Protein AF-A0AAE0C658-F1 (afdb_monomer)

Structure (mmCIF, N/CA/C/O backbone):
data_AF-A0AAE0C658-F1
#
_entry.id   AF-A0AAE0C658-F1
#
loop_
_atom_site.group_PDB
_atom_site.id
_atom_site.type_symbol
_atom_site.label_atom_id
_atom_site.label_alt_id
_atom_site.label_comp_id
_atom_site.label_asym_id
_atom_site.label_entity_id
_atom_site.label_seq_id
_atom_site.pdbx_PDB_ins_code
_atom_site.Cartn_x
_atom_site.Cartn_y
_atom_site.Cartn_z
_atom_site.occupancy
_atom_site.B_iso_or_equiv
_atom_site.auth_seq_id
_atom_site.auth_comp_id
_atom_site.auth_asym_id
_atom_site.auth_atom_id
_atom_site.pdbx_PDB_model_num
ATOM 1 N N . MET A 1 1 ? -40.307 -23.213 -46.241 1.00 35.66 1 MET A N 1
ATOM 2 C CA . MET A 1 1 ? -40.006 -22.206 -47.283 1.00 35.66 1 MET A CA 1
ATOM 3 C C . MET A 1 1 ? -39.642 -20.920 -46.540 1.00 35.66 1 MET A C 1
ATOM 5 O O . MET A 1 1 ? -40.490 -20.442 -45.807 1.00 35.66 1 MET A O 1
ATOM 9 N N . HIS A 1 2 ? -38.364 -20.535 -46.379 1.00 32.91 2 HIS A N 1
ATOM 10 C CA . HIS A 1 2 ? -37.560 -19.765 -47.360 1.00 32.91 2 HIS A CA 1
ATOM 11 C C . HIS A 1 2 ? -38.358 -18.539 -47.867 1.00 32.91 2 HIS A C 1
ATOM 13 O O . HIS A 1 2 ? -39.442 -18.744 -48.389 1.00 32.91 2 HIS A O 1
ATOM 19 N N . THR A 1 3 ? -37.963 -17.264 -47.744 1.00 31.73 3 THR A N 1
ATOM 20 C CA . THR A 1 3 ? -36.653 -16.617 -47.537 1.00 31.73 3 THR A CA 1
ATOM 21 C C . THR A 1 3 ? -36.864 -15.139 -47.136 1.00 31.73 3 THR A C 1
ATOM 23 O O . THR A 1 3 ? -37.934 -14.577 -47.339 1.00 31.73 3 THR A O 1
ATOM 26 N N . GLN A 1 4 ? -35.805 -14.560 -46.563 1.00 36.84 4 GLN A N 1
ATOM 27 C CA . GLN A 1 4 ? -35.475 -13.162 -46.241 1.00 36.84 4 GLN A CA 1
ATOM 28 C C . GLN A 1 4 ? -36.049 -12.043 -47.137 1.00 36.84 4 GLN A C 1
ATOM 30 O O . GLN A 1 4 ? -36.129 -12.202 -48.350 1.00 36.84 4 GLN A O 1
ATOM 35 N N . ALA A 1 5 ? -36.242 -10.853 -46.545 1.00 31.52 5 ALA A N 1
ATOM 36 C CA . ALA A 1 5 ? -35.440 -9.642 -46.821 1.00 31.52 5 ALA A CA 1
ATOM 37 C C . ALA A 1 5 ? -36.068 -8.403 -46.149 1.00 31.52 5 ALA A C 1
ATOM 39 O O . ALA A 1 5 ? -37.199 -8.045 -46.464 1.00 31.52 5 ALA A O 1
ATOM 40 N N . ILE A 1 6 ? -35.328 -7.692 -45.290 1.00 32.03 6 ILE A N 1
ATOM 41 C CA . ILE A 1 6 ? -35.635 -6.288 -44.967 1.00 32.03 6 ILE A CA 1
ATOM 42 C C . ILE A 1 6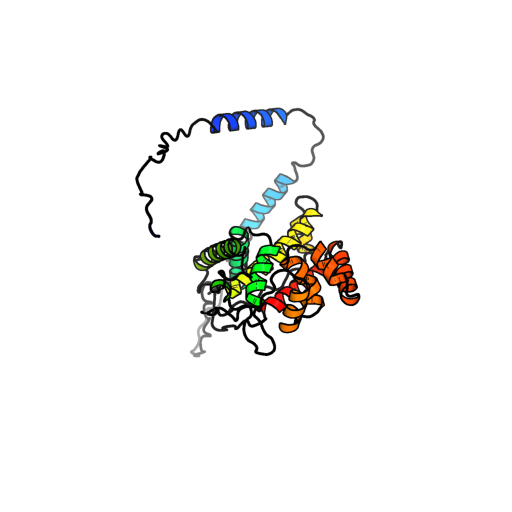 ? -34.375 -5.456 -45.201 1.00 32.03 6 ILE A C 1
ATOM 44 O O . ILE A 1 6 ? -33.300 -5.740 -44.676 1.00 32.03 6 ILE A O 1
ATOM 48 N N . ARG A 1 7 ? -34.554 -4.473 -46.085 1.00 29.17 7 ARG A N 1
ATOM 49 C CA . ARG A 1 7 ? -33.583 -3.520 -46.622 1.00 29.17 7 ARG A CA 1
ATOM 50 C C . ARG A 1 7 ? -33.100 -2.516 -45.578 1.00 29.17 7 ARG A C 1
ATOM 52 O O . ARG A 1 7 ? -33.865 -2.056 -44.737 1.00 29.17 7 ARG A O 1
ATOM 59 N N . VAL A 1 8 ? -31.853 -2.099 -45.772 1.00 35.69 8 VAL A N 1
ATOM 60 C CA . VAL A 1 8 ? -31.207 -0.929 -45.172 1.00 35.69 8 VAL A CA 1
ATOM 61 C C . VAL A 1 8 ? -31.401 0.291 -46.086 1.00 35.69 8 VAL A C 1
ATOM 63 O O . VAL A 1 8 ? -31.123 0.203 -47.280 1.00 35.69 8 VAL A O 1
ATOM 66 N N . SER A 1 9 ? -31.836 1.416 -45.513 1.00 31.00 9 SER A N 1
ATOM 67 C CA . SER A 1 9 ? -31.680 2.811 -45.987 1.00 31.00 9 SER A CA 1
ATOM 68 C C . SER A 1 9 ? -32.342 3.721 -44.941 1.00 31.00 9 SER A C 1
ATOM 70 O O . SER A 1 9 ? -33.408 3.360 -44.460 1.00 31.00 9 SER A O 1
ATOM 72 N N . SER A 1 10 ? -31.892 4.905 -44.539 1.00 30.45 10 SER A N 1
ATOM 73 C CA . SER A 1 10 ? -30.717 5.738 -44.803 1.00 30.45 10 SER A CA 1
ATOM 74 C C . SER A 1 10 ? -30.874 6.983 -43.907 1.00 30.45 10 SER A C 1
ATOM 76 O O . SER A 1 10 ? -31.992 7.457 -43.745 1.00 30.45 10 SER A O 1
ATOM 78 N N . PHE A 1 11 ? -29.762 7.496 -43.374 1.00 31.64 11 PHE A N 1
ATOM 79 C CA . PHE A 1 11 ? -29.471 8.896 -43.016 1.00 31.64 11 PHE A CA 1
ATOM 80 C C . PHE A 1 11 ? -30.585 9.817 -42.465 1.00 31.64 11 PHE A C 1
ATOM 82 O O . PHE A 1 11 ? -31.403 10.343 -43.214 1.00 31.64 11 PHE A O 1
ATOM 89 N N . ALA A 1 12 ? -30.450 10.189 -41.185 1.00 31.98 12 ALA A N 1
ATOM 90 C CA . ALA A 1 12 ? -30.879 11.490 -40.666 1.00 31.98 12 ALA A CA 1
ATOM 91 C C . ALA A 1 12 ? -29.848 12.015 -39.640 1.00 31.98 12 ALA A C 1
ATOM 93 O O . ALA A 1 12 ? -29.758 11.549 -38.510 1.00 31.98 12 ALA A O 1
ATOM 94 N N . THR A 1 13 ? -29.016 12.929 -40.139 1.00 32.22 13 THR A N 1
ATOM 95 C CA . THR A 1 13 ? -28.288 14.046 -39.503 1.00 32.22 13 THR A CA 1
ATOM 96 C C . THR A 1 13 ? -28.248 14.172 -37.971 1.00 32.22 13 THR A C 1
ATOM 98 O O . THR A 1 13 ? -29.264 14.408 -37.319 1.00 32.22 13 THR A O 1
ATOM 101 N N . ALA A 1 14 ? -27.021 14.178 -37.437 1.00 35.38 14 ALA A N 1
ATOM 102 C CA . ALA A 1 14 ? -26.665 14.661 -36.103 1.00 35.38 14 ALA A CA 1
ATOM 103 C C . ALA A 1 14 ? -26.801 16.197 -35.992 1.00 35.38 14 ALA A C 1
ATOM 105 O O . ALA A 1 14 ? -26.493 16.898 -36.960 1.00 35.38 14 ALA A O 1
ATOM 106 N N . PRO A 1 15 ? -27.192 16.751 -34.829 1.00 33.81 15 PRO A N 1
ATOM 107 C CA . PRO A 1 15 ? -27.103 18.184 -34.593 1.00 33.81 15 PRO A CA 1
ATOM 108 C C . PRO A 1 15 ? -25.662 18.593 -34.256 1.00 33.81 15 PRO A C 1
ATOM 110 O O . PRO A 1 15 ? -25.109 18.247 -33.213 1.00 33.81 15 PRO A O 1
ATOM 113 N N . THR A 1 16 ? -25.074 19.375 -35.157 1.00 29.28 16 THR A N 1
ATOM 114 C CA . THR A 1 16 ? -23.861 20.165 -34.941 1.00 29.28 16 THR A CA 1
ATOM 115 C C . THR A 1 16 ? -24.153 21.255 -33.909 1.00 29.28 16 THR A C 1
ATOM 117 O O . THR A 1 16 ? -24.886 22.200 -34.196 1.00 29.28 16 THR A O 1
ATOM 120 N N . VAL A 1 17 ? -23.582 21.151 -32.707 1.00 29.56 17 VAL A N 1
ATOM 121 C CA . VAL A 1 17 ? -23.569 22.255 -31.737 1.00 29.56 17 VAL A CA 1
ATOM 122 C C . VAL A 1 17 ? -22.364 23.135 -32.046 1.00 29.56 17 VAL A C 1
ATOM 124 O O . VAL A 1 17 ? -21.221 22.794 -31.751 1.00 29.56 17 VAL A O 1
ATOM 127 N N . THR A 1 18 ? -22.628 24.273 -32.679 1.00 26.56 18 THR A N 1
ATOM 128 C CA . THR A 1 18 ? -21.656 25.348 -32.876 1.00 26.56 18 THR A CA 1
ATOM 129 C C . THR A 1 18 ? -21.552 26.152 -31.579 1.00 26.56 18 THR A C 1
ATOM 131 O O . THR A 1 18 ? -22.479 26.872 -31.219 1.00 26.56 18 THR A O 1
ATOM 134 N N . ILE A 1 19 ? -20.433 26.037 -30.860 1.00 29.92 19 ILE A N 1
ATOM 135 C CA . ILE A 1 19 ? -20.110 26.930 -29.739 1.00 29.92 19 ILE A CA 1
ATOM 136 C C . ILE A 1 19 ? -19.415 28.162 -30.322 1.00 29.92 19 ILE A C 1
ATOM 138 O O . ILE A 1 19 ? -18.227 28.137 -30.638 1.00 29.92 19 ILE A O 1
ATOM 142 N N . THR A 1 20 ? -20.169 29.244 -30.481 1.00 29.12 20 THR A N 1
ATOM 143 C CA . THR A 1 20 ? -19.640 30.593 -30.710 1.00 29.12 20 THR A CA 1
ATOM 144 C C . THR A 1 20 ? -19.654 31.381 -29.404 1.00 29.12 20 THR A C 1
ATOM 146 O O . THR A 1 20 ? -20.691 31.451 -28.753 1.00 29.12 20 THR A O 1
ATOM 149 N N . GLY A 1 21 ? -18.541 32.048 -29.085 1.00 29.73 21 GLY A N 1
ATOM 150 C CA . GLY A 1 21 ? -18.533 33.234 -28.219 1.00 29.73 21 GLY A CA 1
ATOM 151 C C . GLY A 1 21 ? -18.150 32.998 -26.758 1.00 29.73 21 GLY A C 1
ATOM 152 O O . GLY A 1 21 ? -19.001 32.857 -25.889 1.00 29.73 21 GLY A O 1
ATOM 153 N N . TYR A 1 22 ? -16.847 33.044 -26.479 1.00 27.27 22 TYR A N 1
ATOM 154 C CA . TYR A 1 22 ? -16.290 33.208 -25.136 1.00 27.27 22 TYR A CA 1
ATOM 155 C C . TYR A 1 22 ? -16.303 34.710 -24.779 1.00 27.27 22 TYR A C 1
ATOM 157 O O . TYR A 1 22 ? -15.425 35.457 -25.207 1.00 27.27 22 TYR A O 1
ATOM 165 N N . GLU A 1 23 ? -17.285 35.177 -24.003 1.00 33.47 23 GLU A N 1
ATOM 166 C CA . GLU A 1 23 ? -17.262 36.515 -23.386 1.00 33.47 23 GLU A CA 1
ATOM 167 C C . GLU A 1 23 ? -16.762 36.424 -21.937 1.00 33.47 23 GLU A C 1
ATOM 169 O O . GLU A 1 23 ? -17.513 36.358 -20.967 1.00 33.47 23 GLU A O 1
ATOM 174 N N . ALA A 1 24 ? -15.440 36.441 -21.776 1.00 37.34 24 ALA A N 1
ATOM 175 C CA . ALA A 1 24 ? -14.786 36.557 -20.480 1.00 37.34 24 ALA A CA 1
ATOM 176 C C . ALA A 1 24 ? -14.821 38.014 -19.988 1.00 37.34 24 ALA A C 1
ATOM 178 O O . ALA A 1 24 ? -13.819 38.716 -20.122 1.00 37.34 24 ALA A O 1
ATOM 179 N N . ARG A 1 25 ? -15.951 38.516 -19.455 1.00 37.78 25 ARG A N 1
ATOM 180 C CA . ARG A 1 25 ? -15.971 39.857 -18.816 1.00 37.78 25 ARG A CA 1
ATOM 181 C C . ARG A 1 25 ? -17.184 40.220 -17.942 1.00 37.78 25 ARG A C 1
ATOM 183 O O . ARG A 1 25 ? -17.603 41.370 -17.962 1.00 37.78 25 ARG A O 1
ATOM 190 N N . THR A 1 26 ? -17.710 39.332 -17.096 1.00 39.78 26 THR A N 1
ATOM 191 C CA . THR A 1 26 ? -18.760 39.745 -16.123 1.00 39.78 26 THR A CA 1
ATOM 192 C C . THR A 1 26 ? -18.639 39.182 -14.701 1.0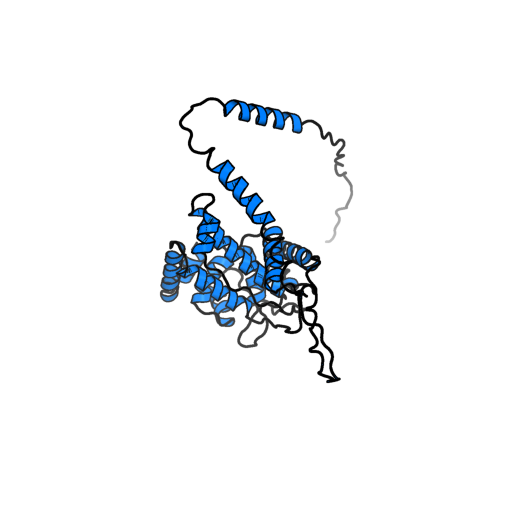0 39.78 26 THR A C 1
ATOM 194 O O . THR A 1 26 ? -19.186 39.783 -13.776 1.00 39.78 26 THR A O 1
ATOM 197 N N . GLU A 1 27 ? -17.838 38.146 -14.442 1.00 38.66 27 GLU A N 1
ATOM 198 C CA . GLU A 1 27 ? -17.804 37.517 -13.104 1.00 38.66 27 GLU A CA 1
ATOM 199 C C . GLU A 1 27 ? -16.886 38.205 -12.072 1.00 38.66 27 GLU A C 1
ATOM 201 O O . GLU A 1 27 ? -17.085 38.081 -10.862 1.00 38.66 27 GLU A O 1
ATOM 206 N N . THR A 1 28 ? -15.934 39.038 -12.502 1.00 38.44 28 THR A N 1
ATOM 207 C CA . THR A 1 28 ? -15.013 39.740 -11.583 1.00 38.44 28 THR A CA 1
ATOM 208 C C . THR A 1 28 ? -15.633 40.947 -10.871 1.00 38.44 28 THR A C 1
ATOM 210 O O . THR A 1 28 ? -15.113 41.380 -9.838 1.00 38.44 28 THR A O 1
ATOM 213 N N . LYS A 1 29 ? -16.761 41.481 -11.361 1.00 41.12 29 LYS A N 1
ATOM 214 C CA . LYS A 1 29 ? -17.476 42.586 -10.693 1.00 41.12 29 LYS A CA 1
ATOM 215 C C . LYS A 1 29 ? -18.326 42.098 -9.518 1.00 41.12 29 LYS A C 1
ATOM 217 O O . LYS A 1 29 ? -18.292 42.716 -8.456 1.00 41.12 29 LYS A O 1
ATOM 222 N N . ILE A 1 30 ? -18.990 40.951 -9.665 1.00 44.50 30 ILE A N 1
ATOM 223 C CA . ILE A 1 30 ? -19.882 40.386 -8.638 1.00 44.50 30 ILE A CA 1
ATOM 224 C C . ILE A 1 30 ? -19.083 39.896 -7.414 1.00 44.50 30 ILE A C 1
ATOM 226 O O . ILE A 1 30 ? -19.536 40.030 -6.274 1.00 44.50 30 ILE A O 1
ATOM 230 N N . PHE A 1 31 ? -17.854 39.409 -7.618 1.00 39.44 31 PHE A N 1
ATOM 231 C CA . PHE A 1 31 ? -16.984 38.982 -6.519 1.00 39.44 31 PHE A CA 1
ATOM 232 C C . PHE A 1 31 ? -16.404 40.166 -5.721 1.00 39.44 31 PHE A C 1
ATOM 234 O O . PHE A 1 31 ? -16.413 40.149 -4.489 1.00 39.44 31 PHE A O 1
ATOM 241 N N . LYS A 1 32 ? -15.980 41.250 -6.393 1.00 43.16 32 LYS A N 1
ATOM 242 C CA . LYS A 1 32 ? -15.458 42.453 -5.713 1.00 43.16 32 LYS A CA 1
ATOM 243 C C . LYS A 1 32 ? -16.522 43.177 -4.881 1.00 43.16 32 LYS A C 1
ATOM 245 O O . LYS A 1 32 ? -16.204 43.700 -3.811 1.00 43.16 32 LYS A O 1
ATOM 250 N N . GLU A 1 33 ? -17.783 43.162 -5.306 1.00 44.62 33 GLU A N 1
ATOM 251 C CA . GLU A 1 33 ? -18.871 43.796 -4.552 1.00 44.62 33 GLU A CA 1
ATOM 252 C C . GLU A 1 33 ? -19.254 43.015 -3.282 1.00 44.62 33 GLU A C 1
ATOM 254 O O . GLU A 1 33 ? -19.473 43.617 -2.228 1.00 44.62 33 GLU A O 1
ATOM 259 N N . LYS A 1 34 ? -19.239 41.673 -3.329 1.00 45.00 34 LYS A N 1
ATOM 260 C CA . LYS A 1 34 ? -19.508 40.825 -2.151 1.00 45.00 34 LYS A CA 1
ATOM 261 C C . LYS A 1 34 ? -18.395 40.890 -1.100 1.00 45.00 34 LYS A C 1
ATOM 263 O O . LYS A 1 34 ? -18.696 40.968 0.091 1.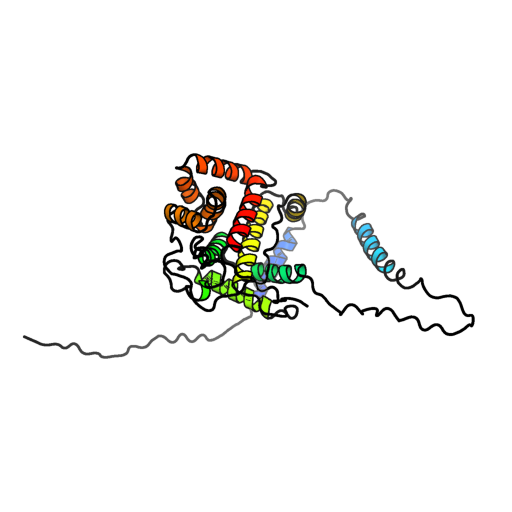00 45.00 34 LYS A O 1
ATOM 268 N N . VAL A 1 35 ? -17.128 40.948 -1.516 1.00 45.50 35 VAL A N 1
ATOM 269 C CA . VAL A 1 35 ? -15.985 41.057 -0.588 1.00 45.50 35 VAL A CA 1
ATOM 270 C C . VAL A 1 35 ? -15.946 42.431 0.094 1.00 45.50 35 VAL A C 1
ATOM 272 O O . VAL A 1 35 ? -15.741 42.519 1.304 1.00 45.50 35 VAL A O 1
ATOM 275 N N . THR A 1 36 ? -16.266 43.510 -0.627 1.00 45.75 36 THR A N 1
ATOM 276 C CA . THR A 1 36 ? -16.293 44.868 -0.046 1.00 45.75 36 THR A CA 1
ATOM 277 C C . THR A 1 36 ? -17.436 45.045 0.968 1.00 45.75 36 THR A C 1
ATOM 279 O O . THR A 1 36 ? -17.301 45.784 1.948 1.00 45.75 36 THR A O 1
ATOM 282 N N . LYS A 1 37 ? -18.553 44.323 0.792 1.00 41.09 37 LYS A N 1
ATOM 283 C CA . LYS A 1 37 ? -19.693 44.346 1.723 1.00 41.09 37 LYS A CA 1
ATOM 284 C C . LYS A 1 37 ? -19.420 43.555 3.012 1.00 41.09 37 LYS A C 1
ATOM 286 O O . LYS A 1 37 ? -19.879 43.970 4.073 1.00 41.09 37 LYS A O 1
ATOM 291 N N . LEU A 1 38 ? -18.612 42.493 2.954 1.00 41.31 38 LEU A N 1
ATOM 292 C CA . LEU A 1 38 ? -18.179 41.726 4.133 1.00 41.31 38 LEU A CA 1
ATOM 293 C C . LEU A 1 38 ? -17.128 42.470 4.971 1.00 41.31 38 LEU A C 1
ATOM 295 O O . LEU A 1 38 ? -17.224 42.483 6.197 1.00 41.31 38 LEU A O 1
ATOM 299 N N . VAL A 1 39 ? -16.203 43.192 4.331 1.00 43.66 39 VAL A N 1
ATOM 300 C CA . VAL A 1 39 ? -15.197 44.011 5.038 1.00 43.66 39 VAL A CA 1
ATOM 301 C C . VAL A 1 39 ? -15.836 45.202 5.773 1.00 43.66 39 VAL A C 1
ATOM 303 O O . VAL A 1 39 ? -15.369 45.594 6.840 1.00 43.66 39 VAL A O 1
ATOM 306 N N . ARG A 1 40 ? -16.963 45.741 5.282 1.00 39.28 40 ARG A N 1
ATOM 307 C CA . ARG A 1 40 ? -17.706 46.813 5.978 1.00 39.28 40 ARG A CA 1
ATOM 308 C C . ARG A 1 40 ? -18.583 46.329 7.139 1.00 39.28 40 ARG A C 1
ATOM 310 O O . ARG A 1 40 ? -18.885 47.134 8.017 1.00 39.28 40 ARG A O 1
ATOM 317 N N . MET A 1 41 ? -18.957 45.049 7.192 1.00 38.22 41 MET A N 1
ATOM 318 C CA . MET A 1 41 ? -19.757 44.498 8.300 1.00 38.22 41 MET A CA 1
ATOM 319 C C . MET A 1 41 ? -18.913 44.001 9.485 1.00 38.22 41 MET A C 1
ATOM 321 O O . MET A 1 41 ? -19.444 43.859 10.582 1.00 38.22 41 MET A O 1
ATOM 325 N N . GLY A 1 42 ? -17.599 43.825 9.310 1.00 36.19 42 GLY A N 1
ATOM 326 C CA . GLY A 1 42 ? -16.676 43.440 10.386 1.00 36.19 42 GLY A CA 1
ATOM 327 C C . GLY A 1 42 ? -16.206 44.581 11.300 1.00 36.19 42 GLY A C 1
ATOM 328 O O . GLY A 1 42 ? -15.498 44.322 12.265 1.00 36.19 42 GLY A O 1
ATOM 329 N N . CYS A 1 43 ? -16.586 45.838 11.033 1.00 34.66 43 CYS A N 1
ATOM 330 C CA . CYS A 1 43 ? -15.984 47.013 11.685 1.00 34.66 43 CYS A CA 1
ATOM 331 C C . CYS A 1 43 ? -16.902 47.765 12.673 1.00 34.66 43 CYS A C 1
ATOM 333 O O . CYS A 1 43 ? -16.690 48.942 12.956 1.00 34.66 43 CYS A O 1
ATOM 335 N N . ARG A 1 44 ? -17.928 47.111 13.236 1.00 38.53 44 ARG A N 1
ATOM 336 C CA . ARG A 1 44 ? -18.692 47.656 14.377 1.00 38.53 44 ARG A CA 1
ATOM 337 C C . ARG A 1 44 ? -19.088 46.568 15.373 1.00 38.53 44 ARG A C 1
ATOM 339 O O . ARG A 1 44 ? -20.222 46.103 15.343 1.00 38.53 44 ARG A O 1
ATOM 346 N N . ARG A 1 45 ? -18.192 46.242 16.313 1.00 31.22 45 ARG A N 1
ATOM 347 C CA . ARG A 1 45 ? -18.532 46.082 17.745 1.00 31.22 45 ARG A CA 1
ATOM 348 C C . ARG A 1 45 ? -17.294 45.798 18.612 1.00 31.22 45 ARG A C 1
ATOM 350 O O . ARG A 1 45 ? -16.741 44.712 18.564 1.00 31.22 45 ARG A O 1
ATOM 357 N N . ARG A 1 46 ? -17.015 46.790 19.467 1.00 29.91 46 ARG A N 1
ATOM 358 C CA . ARG A 1 46 ? -16.404 46.756 20.811 1.00 29.91 46 ARG A CA 1
ATOM 359 C C . ARG A 1 46 ? -14.917 46.419 20.962 1.00 29.91 46 ARG A C 1
ATOM 361 O O . ARG A 1 46 ? -14.499 45.272 21.007 1.00 29.91 46 ARG A O 1
ATOM 368 N N . GLU A 1 47 ? -14.181 47.505 21.183 1.00 37.75 47 GLU A N 1
ATOM 369 C CA . GLU A 1 47 ? -13.255 47.727 22.299 1.00 37.75 47 GLU A CA 1
ATOM 370 C C . GLU A 1 47 ? -13.359 46.721 23.461 1.00 37.75 47 GLU A C 1
ATOM 372 O O . GLU A 1 47 ? -14.375 46.663 24.153 1.00 37.75 47 GLU A O 1
ATOM 377 N N . SER A 1 48 ? -12.248 46.038 23.746 1.00 33.38 48 SER A N 1
ATOM 378 C CA . SER A 1 48 ? -11.710 45.921 25.105 1.00 33.38 48 SER A CA 1
ATOM 379 C C . SER A 1 48 ? -10.267 45.393 25.078 1.00 33.38 48 SER A C 1
ATOM 381 O O . SER A 1 48 ? -10.018 44.266 24.665 1.00 33.38 48 SER A O 1
ATOM 383 N N . GLN A 1 49 ? -9.374 46.229 25.611 1.00 34.28 49 GLN A N 1
ATOM 384 C CA . GLN A 1 49 ? -8.110 45.924 26.292 1.00 34.28 49 GLN A CA 1
ATOM 385 C C . GLN A 1 49 ? -6.865 45.544 25.467 1.00 34.28 49 GLN A C 1
ATOM 387 O O . GLN A 1 49 ? -6.719 44.473 24.885 1.00 34.28 49 GLN A O 1
ATOM 392 N N . GLY A 1 50 ? -5.912 46.483 25.496 1.00 44.72 50 GLY A N 1
ATOM 393 C CA . GLY A 1 50 ? -4.574 46.354 24.949 1.00 44.72 50 GLY A CA 1
ATOM 394 C C . GLY A 1 50 ? -3.645 45.552 25.857 1.00 44.72 50 GLY A C 1
ATOM 395 O O . GLY A 1 50 ? -3.508 45.840 27.040 1.00 44.72 50 GLY A O 1
ATOM 396 N N . PHE A 1 51 ? -2.960 44.581 25.255 1.00 37.06 51 PHE A N 1
ATOM 397 C CA . PHE A 1 51 ? -1.705 44.010 25.766 1.00 37.06 51 PHE A CA 1
ATOM 398 C C . PHE A 1 51 ? -0.846 43.349 24.658 1.00 37.06 51 PHE A C 1
ATOM 400 O O . PHE A 1 51 ? 0.305 42.995 24.885 1.00 37.06 51 PHE A O 1
ATOM 407 N N . GLY A 1 52 ? -1.359 43.218 23.424 1.00 37.06 52 GLY A N 1
ATOM 408 C CA . GLY A 1 52 ? -0.722 42.421 22.361 1.00 37.06 52 GLY A CA 1
ATOM 409 C C . GLY A 1 52 ? 0.253 43.144 21.421 1.00 37.06 52 GLY A C 1
ATOM 410 O O . GLY A 1 52 ? 0.990 42.483 20.696 1.00 37.06 52 GLY A O 1
ATOM 411 N N . GLN A 1 53 ? 0.312 44.480 21.413 1.00 40.56 53 GLN A N 1
ATOM 412 C CA . GLN A 1 53 ? 1.106 45.218 20.411 1.00 40.56 53 GLN A CA 1
ATOM 413 C C . GLN A 1 53 ? 2.569 45.491 20.803 1.00 40.56 53 GLN A C 1
ATOM 415 O O . GLN A 1 53 ? 3.364 45.843 19.937 1.00 40.56 53 GLN A O 1
ATOM 420 N N . ARG A 1 54 ? 2.975 45.261 22.061 1.00 39.50 54 ARG A N 1
ATOM 421 C CA . ARG A 1 54 ? 4.392 45.381 22.480 1.00 39.50 54 ARG A CA 1
ATOM 422 C C . ARG A 1 54 ? 5.188 44.073 22.388 1.00 39.50 54 ARG A C 1
ATOM 424 O O . ARG A 1 54 ? 6.414 44.104 22.417 1.00 39.50 54 ARG A O 1
ATOM 431 N N . VAL A 1 55 ? 4.525 42.930 22.208 1.00 42.78 55 VAL A N 1
ATOM 432 C CA . VAL A 1 55 ? 5.204 41.624 22.095 1.00 42.78 55 VAL A CA 1
ATOM 433 C C . VAL A 1 55 ? 5.577 41.310 20.639 1.00 42.78 55 VAL A C 1
ATOM 435 O O . VAL A 1 55 ? 6.637 40.745 20.384 1.00 42.78 55 VAL A O 1
ATOM 438 N N . TYR A 1 56 ? 4.783 41.775 19.668 1.00 37.91 56 TYR A N 1
ATOM 439 C CA . TYR A 1 56 ? 5.046 41.526 18.245 1.00 37.91 56 TYR A CA 1
ATOM 440 C C . TYR A 1 56 ? 6.226 42.333 17.674 1.00 37.91 56 TYR A C 1
ATOM 442 O O . TYR A 1 56 ? 7.015 41.786 16.909 1.00 37.91 56 TYR A O 1
ATOM 450 N N . ALA A 1 57 ? 6.428 43.584 18.104 1.00 41.50 57 ALA A N 1
ATOM 451 C CA . ALA A 1 57 ? 7.579 44.385 17.667 1.00 41.50 57 ALA A CA 1
ATOM 452 C C . ALA A 1 57 ? 8.920 43.864 18.233 1.00 41.50 57 ALA A C 1
ATOM 454 O O . ALA A 1 57 ? 9.950 43.928 17.564 1.00 41.50 57 ALA A O 1
ATOM 455 N N . SER A 1 58 ? 8.893 43.275 19.432 1.00 41.81 58 SER A N 1
ATOM 456 C CA . SER A 1 58 ? 10.072 42.715 20.111 1.00 41.81 58 SER A CA 1
ATOM 457 C C . SER A 1 58 ? 10.544 41.394 19.480 1.00 41.81 58 SER A C 1
ATOM 459 O O . SER A 1 58 ? 11.742 41.138 19.379 1.00 41.81 58 SER A O 1
ATOM 461 N N . LEU A 1 59 ? 9.611 40.571 18.985 1.00 40.56 59 LEU A N 1
ATOM 462 C CA . LEU A 1 59 ? 9.921 39.303 18.310 1.00 40.56 59 LEU A CA 1
ATOM 463 C C . LEU A 1 59 ? 10.436 39.496 16.875 1.00 40.56 59 LEU A C 1
ATOM 465 O O . LEU A 1 59 ? 11.229 38.686 16.393 1.00 40.56 59 LEU A O 1
ATOM 469 N N . GLN A 1 60 ? 10.039 40.579 16.201 1.00 42.00 60 GLN A N 1
ATOM 470 C CA . GLN A 1 60 ? 10.503 40.886 14.845 1.00 42.00 60 GLN A CA 1
ATOM 471 C C . GLN A 1 60 ? 11.902 41.525 14.822 1.00 42.00 60 GLN A C 1
ATOM 473 O O . GLN A 1 60 ? 12.678 41.233 13.915 1.00 42.00 60 GLN A O 1
ATOM 478 N N . ALA A 1 61 ? 12.279 42.288 15.857 1.00 43.22 61 ALA A N 1
ATOM 479 C CA . ALA A 1 61 ? 13.650 42.782 16.025 1.00 43.22 61 ALA A CA 1
ATOM 480 C C . ALA A 1 61 ? 14.648 41.653 16.367 1.00 43.22 61 ALA A C 1
ATOM 482 O O . ALA A 1 61 ? 15.761 41.628 15.846 1.00 43.22 61 ALA A O 1
ATOM 483 N N . CYS A 1 62 ? 14.230 40.654 17.156 1.00 35.91 62 CYS A N 1
ATOM 484 C CA . CYS A 1 62 ? 15.083 39.522 17.536 1.00 35.91 62 CYS A CA 1
ATOM 485 C C . CYS A 1 62 ? 15.405 38.579 16.352 1.00 35.91 62 CYS A C 1
ATOM 487 O O . CYS A 1 62 ? 16.498 38.018 16.279 1.00 35.91 62 CYS A O 1
ATOM 489 N N . LYS A 1 63 ? 14.503 38.457 15.365 1.00 35.88 63 LYS A N 1
ATOM 490 C CA . LYS A 1 63 ? 14.725 37.628 14.162 1.00 35.88 63 LYS A CA 1
ATOM 491 C C . LYS A 1 63 ? 15.705 38.238 13.153 1.00 35.88 63 LYS A C 1
ATOM 493 O O . LYS A 1 63 ? 16.408 37.494 12.476 1.00 35.88 63 LYS A O 1
ATOM 498 N N . LEU A 1 64 ? 15.766 39.568 13.061 1.00 35.44 64 LEU A N 1
ATOM 499 C CA . LEU A 1 64 ? 16.672 40.275 12.146 1.00 35.44 64 LEU A CA 1
ATOM 500 C C . LEU A 1 64 ? 18.093 40.416 12.712 1.00 35.44 64 LEU A C 1
ATOM 502 O O . LEU A 1 64 ? 19.046 40.405 11.942 1.00 35.44 64 LEU A O 1
ATOM 506 N N . GLN A 1 65 ? 18.250 40.454 14.039 1.00 39.19 65 GLN A N 1
ATOM 507 C CA . GLN A 1 65 ? 19.564 40.561 14.684 1.00 39.19 65 GLN A CA 1
ATOM 508 C C . GLN A 1 65 ? 20.299 39.207 14.771 1.00 39.19 65 GLN A C 1
ATOM 510 O O . GLN A 1 65 ? 21.515 39.149 14.604 1.00 39.19 65 GLN A O 1
ATOM 515 N N . ALA A 1 66 ? 19.565 38.094 14.899 1.00 36.47 66 ALA A N 1
ATOM 516 C CA . ALA A 1 66 ? 20.144 36.745 14.887 1.00 36.47 66 ALA A CA 1
ATOM 517 C C . ALA A 1 66 ? 20.632 36.284 13.495 1.00 36.47 66 ALA A C 1
ATOM 519 O O . ALA A 1 66 ? 21.464 35.383 13.404 1.00 36.47 66 ALA A O 1
ATOM 520 N N . CYS A 1 67 ? 20.152 36.906 12.409 1.00 33.88 67 CYS A N 1
ATOM 521 C CA . CYS A 1 67 ? 20.578 36.570 11.046 1.00 33.88 67 CYS A CA 1
ATOM 522 C C . CYS A 1 67 ? 21.858 37.307 10.605 1.00 33.88 67 CYS A C 1
ATOM 524 O O . CYS A 1 67 ? 22.536 36.819 9.709 1.00 33.88 67 CYS A O 1
ATOM 526 N N . SER A 1 68 ? 22.249 38.421 11.242 1.00 35.28 68 SER A N 1
ATOM 527 C CA . SER A 1 68 ? 23.491 39.144 10.898 1.00 35.28 68 SER A CA 1
ATOM 528 C C . SER A 1 68 ? 24.722 38.730 11.722 1.00 35.28 68 SER A C 1
ATOM 530 O O . SER A 1 68 ? 25.849 39.050 11.347 1.00 35.28 68 SER A O 1
ATOM 532 N N . GLU A 1 69 ? 24.541 38.014 12.837 1.00 37.81 69 GLU A N 1
ATOM 533 C CA . GLU A 1 69 ? 25.647 37.588 13.719 1.00 37.81 69 GLU A CA 1
ATOM 534 C C . GLU A 1 69 ? 26.224 36.196 13.378 1.00 37.81 69 GLU A C 1
ATOM 536 O O . GLU A 1 69 ? 27.349 35.881 13.776 1.00 37.81 69 GLU A O 1
ATOM 541 N N . LEU A 1 70 ? 25.522 35.385 12.574 1.00 35.16 70 LEU A N 1
ATOM 542 C CA . LEU A 1 70 ? 25.999 34.060 12.142 1.00 35.16 70 LEU A CA 1
ATOM 543 C C . LEU A 1 70 ? 26.878 34.081 10.878 1.00 35.16 70 LEU A C 1
ATOM 545 O O . LEU A 1 70 ? 27.685 33.172 10.687 1.00 35.16 70 LEU A O 1
ATOM 549 N N . GLU A 1 71 ? 26.800 35.122 10.045 1.00 37.22 71 GLU A N 1
ATOM 550 C CA . GLU A 1 71 ? 27.619 35.224 8.822 1.00 37.22 71 GLU A CA 1
ATOM 551 C C . GLU A 1 71 ? 29.004 35.856 9.054 1.00 37.22 71 GLU A C 1
ATOM 553 O O . GLU A 1 71 ? 29.886 35.771 8.201 1.00 37.22 71 GLU A O 1
ATOM 558 N N . THR A 1 72 ? 29.267 36.424 10.236 1.00 36.28 72 THR A N 1
ATOM 559 C CA . THR A 1 72 ? 30.558 37.073 10.549 1.00 36.28 72 THR A CA 1
ATOM 560 C C . THR A 1 72 ? 31.468 36.252 11.470 1.00 36.28 72 THR A C 1
ATOM 562 O O . THR A 1 72 ? 32.651 36.572 11.614 1.00 36.28 72 THR A O 1
ATOM 565 N N . THR A 1 73 ? 30.980 35.141 12.030 1.00 32.84 73 THR A N 1
ATOM 566 C CA . THR A 1 73 ? 31.718 34.294 12.988 1.00 32.84 73 THR A CA 1
ATOM 567 C C . THR A 1 73 ? 32.344 33.030 12.387 1.00 32.84 73 THR A C 1
ATOM 569 O O . THR A 1 73 ? 33.212 32.432 13.021 1.00 32.84 73 THR A O 1
ATOM 572 N N . VAL A 1 74 ? 32.036 32.672 11.133 1.00 35.06 74 VAL A N 1
ATOM 573 C CA . VAL A 1 74 ? 32.678 31.534 10.430 1.00 35.06 74 VAL A CA 1
ATOM 574 C C . VAL A 1 74 ? 33.863 31.968 9.546 1.00 35.06 74 VAL A C 1
ATOM 576 O O . VAL A 1 74 ? 34.704 31.149 9.183 1.00 35.06 74 VAL A O 1
ATOM 579 N N . SER A 1 75 ? 34.038 33.270 9.284 1.00 35.50 75 SER A N 1
ATOM 580 C CA . SER A 1 75 ? 35.111 33.778 8.404 1.00 35.50 75 SER A CA 1
ATOM 581 C C . SER A 1 75 ? 36.365 34.313 9.123 1.00 35.50 75 SER A C 1
ATOM 583 O O . SER A 1 75 ? 37.250 34.888 8.483 1.00 35.50 75 SER A O 1
ATOM 585 N N . ARG A 1 76 ? 36.508 34.133 10.441 1.00 38.00 76 ARG A N 1
ATOM 586 C CA . ARG A 1 76 ? 37.699 34.586 11.186 1.00 38.00 76 ARG A CA 1
ATOM 587 C C . ARG A 1 76 ? 38.114 33.591 12.264 1.00 38.00 76 ARG A C 1
ATOM 589 O O . ARG A 1 76 ? 37.797 33.786 13.428 1.00 38.00 76 ARG A O 1
ATOM 596 N N . ARG A 1 77 ? 38.876 32.563 11.875 1.00 40.03 77 ARG A N 1
ATOM 597 C CA . ARG A 1 77 ? 39.963 31.944 12.670 1.00 40.03 77 ARG A CA 1
ATOM 598 C C . ARG A 1 77 ? 40.607 30.805 11.874 1.00 40.03 77 ARG A C 1
ATOM 600 O O . ARG A 1 77 ? 40.165 29.667 11.954 1.00 40.03 77 ARG A O 1
ATOM 607 N N . ARG A 1 78 ? 41.650 31.142 11.108 1.00 44.00 78 ARG A N 1
ATOM 608 C CA . ARG A 1 78 ? 42.875 30.346 10.845 1.00 44.00 78 ARG A CA 1
ATOM 609 C C . ARG A 1 78 ? 43.687 31.016 9.731 1.00 44.00 78 ARG A C 1
ATOM 611 O O . ARG A 1 78 ? 43.775 30.526 8.612 1.00 44.00 78 ARG A O 1
ATOM 618 N N . ARG A 1 79 ? 44.276 32.170 10.043 1.00 39.91 79 ARG A N 1
ATOM 619 C CA . ARG A 1 79 ? 45.492 32.678 9.389 1.00 39.91 79 ARG A CA 1
ATOM 620 C C . ARG A 1 79 ? 46.332 33.367 10.459 1.00 39.91 79 ARG A C 1
ATOM 622 O O . ARG A 1 79 ? 45.748 34.015 11.322 1.00 39.91 79 ARG A O 1
ATOM 629 N N . GLN A 1 80 ? 47.654 33.242 10.319 1.00 37.47 80 GLN A N 1
ATOM 630 C CA . GLN A 1 80 ? 48.744 33.596 11.249 1.00 37.47 80 GLN A CA 1
ATOM 631 C C . GLN A 1 80 ? 49.063 32.453 12.235 1.00 37.47 80 GLN A C 1
ATOM 633 O O . GLN A 1 80 ? 48.166 31.966 12.907 1.00 37.47 80 GLN A O 1
ATOM 638 N N . LEU A 1 81 ? 50.290 31.938 12.367 1.00 34.84 81 LEU A N 1
ATOM 639 C CA . LEU A 1 81 ? 51.606 32.345 11.861 1.00 34.84 81 LEU A CA 1
ATOM 640 C C . LEU A 1 81 ? 52.593 31.181 12.116 1.00 34.84 81 LEU A C 1
ATOM 642 O O . LEU A 1 81 ? 52.633 30.702 13.244 1.00 34.84 81 LEU A O 1
ATOM 646 N N . LEU A 1 82 ? 53.407 30.773 11.134 1.00 31.81 82 LEU A N 1
ATOM 647 C CA . LEU A 1 82 ? 54.836 30.487 11.356 1.00 31.81 82 LEU A CA 1
ATOM 648 C C . LEU A 1 82 ? 55.581 30.440 10.011 1.00 31.81 82 LEU A C 1
ATOM 650 O O . LEU A 1 82 ? 55.323 29.590 9.162 1.00 31.81 82 LEU A O 1
ATOM 654 N N . VAL A 1 83 ? 56.491 31.395 9.834 1.00 38.53 83 VAL A N 1
ATOM 655 C CA . VAL A 1 83 ? 57.547 31.420 8.816 1.00 38.53 83 VAL A CA 1
ATOM 656 C C . VAL A 1 83 ? 58.812 30.897 9.495 1.00 38.53 83 VAL A C 1
ATOM 658 O O . VAL A 1 83 ? 59.126 31.355 10.591 1.00 38.53 83 VAL A O 1
ATOM 661 N N . GLY A 1 84 ? 59.536 29.977 8.855 1.00 32.41 84 GLY A N 1
ATOM 662 C CA . GLY A 1 84 ? 60.861 29.551 9.317 1.00 32.41 84 GLY A CA 1
ATOM 663 C C . GLY A 1 84 ? 61.330 28.207 8.758 1.00 32.41 84 GLY A C 1
ATOM 664 O O . GLY A 1 84 ? 61.134 27.182 9.390 1.00 32.41 84 GLY A O 1
ATOM 665 N N . THR A 1 85 ? 61.930 28.257 7.565 1.00 36.94 85 THR A N 1
ATOM 666 C CA . THR A 1 85 ? 63.100 27.483 7.085 1.00 36.94 85 THR A CA 1
ATOM 667 C C . THR A 1 85 ? 63.374 26.067 7.627 1.00 36.94 85 THR A C 1
ATOM 669 O O . THR A 1 85 ? 63.764 25.915 8.781 1.00 36.94 85 THR A O 1
ATOM 672 N N . GLY A 1 86 ? 63.405 25.069 6.730 1.00 34.97 86 GLY A N 1
ATOM 673 C CA . GLY A 1 86 ? 64.228 23.865 6.924 1.00 34.97 86 GLY A CA 1
ATOM 674 C C . GLY A 1 86 ? 63.707 22.576 6.280 1.00 34.97 86 GLY A C 1
ATOM 675 O O . GLY A 1 86 ? 62.735 22.011 6.751 1.00 34.97 86 GLY A O 1
ATOM 676 N N . ALA A 1 87 ? 64.429 22.114 5.255 1.00 38.19 87 ALA A N 1
ATOM 677 C CA . ALA A 1 87 ? 64.655 20.720 4.844 1.00 38.19 87 ALA A CA 1
ATOM 678 C C . ALA A 1 87 ? 63.466 19.761 4.561 1.00 38.19 87 ALA A C 1
ATOM 680 O O . ALA A 1 87 ? 62.659 19.394 5.405 1.00 38.19 87 ALA A O 1
ATOM 681 N N . THR A 1 88 ? 63.488 19.273 3.321 1.00 48.59 88 THR A N 1
ATOM 682 C CA . THR A 1 88 ? 62.780 18.145 2.695 1.00 48.59 88 THR A CA 1
ATOM 683 C C . THR A 1 88 ? 62.383 16.969 3.598 1.00 48.59 88 THR A C 1
ATOM 685 O O . THR A 1 88 ? 63.243 16.233 4.075 1.00 48.59 88 THR A O 1
ATOM 688 N N . LEU A 1 89 ? 61.077 16.692 3.656 1.00 39.16 89 LEU A N 1
ATOM 689 C CA . LEU A 1 89 ? 60.497 15.376 3.942 1.00 39.16 89 LEU A CA 1
ATOM 690 C C . LEU A 1 89 ? 59.249 15.204 3.061 1.00 39.16 89 LEU A C 1
ATOM 692 O O . LEU A 1 89 ? 58.240 15.880 3.249 1.00 39.16 89 LEU A O 1
ATOM 696 N N . PHE A 1 90 ? 59.344 14.325 2.061 1.00 45.78 90 PHE A N 1
ATOM 697 C CA . PHE A 1 90 ? 58.216 13.877 1.241 1.00 45.78 90 PHE A CA 1
ATOM 698 C C . PHE A 1 90 ? 57.295 13.016 2.122 1.00 45.78 90 PHE A C 1
ATOM 700 O O . PHE A 1 90 ? 57.530 11.826 2.312 1.00 45.78 90 PHE A O 1
ATOM 707 N N . LEU A 1 91 ? 56.263 13.634 2.696 1.00 41.12 91 LEU A N 1
ATOM 708 C CA . LEU A 1 91 ? 55.123 12.943 3.301 1.00 41.12 91 LEU A CA 1
ATOM 709 C C . LEU A 1 91 ? 53.994 12.870 2.261 1.00 41.12 91 LEU A C 1
ATOM 711 O O . LEU A 1 91 ? 53.749 13.865 1.573 1.00 41.12 91 LEU A O 1
ATOM 715 N N . PRO A 1 92 ? 53.302 11.726 2.118 1.00 43.50 92 PRO A N 1
ATOM 716 C CA . PRO A 1 92 ? 52.201 11.609 1.178 1.00 43.50 92 PRO A CA 1
ATOM 717 C C . PRO A 1 92 ? 51.071 12.534 1.633 1.00 43.50 92 PRO A C 1
ATOM 719 O O . PRO A 1 92 ? 50.584 12.440 2.761 1.00 43.50 92 PRO A O 1
ATOM 722 N N . LEU A 1 93 ? 50.672 13.447 0.747 1.00 36.09 93 LEU A N 1
ATOM 723 C CA . LEU A 1 93 ? 49.457 14.240 0.896 1.00 36.09 93 LEU A CA 1
ATOM 724 C C . LEU A 1 93 ? 48.288 13.282 1.180 1.00 36.09 93 LEU A C 1
ATOM 726 O O . LEU A 1 93 ? 48.033 12.404 0.350 1.00 36.09 93 LEU A O 1
ATOM 730 N N . PRO A 1 94 ? 47.551 13.426 2.298 1.00 39.59 94 PRO A N 1
ATOM 731 C CA . PRO A 1 94 ? 46.256 12.787 2.386 1.00 39.59 94 PRO A CA 1
ATOM 732 C C . PRO A 1 94 ? 45.422 13.409 1.272 1.00 39.59 94 PRO A C 1
ATOM 734 O O . PRO A 1 94 ? 45.243 14.628 1.225 1.00 39.59 94 PRO A O 1
ATOM 737 N N . GLN A 1 95 ? 44.962 12.578 0.341 1.00 42.31 95 GLN A N 1
ATOM 738 C CA . GLN A 1 95 ? 43.913 12.961 -0.583 1.00 42.31 95 GLN A CA 1
ATOM 739 C C . GLN A 1 95 ? 42.725 13.381 0.280 1.00 42.31 95 GLN A C 1
ATOM 741 O O . GLN A 1 95 ? 41.961 12.553 0.768 1.00 42.31 95 GLN A O 1
ATOM 746 N N . THR A 1 96 ? 42.580 14.683 0.512 1.00 33.03 96 THR A N 1
ATOM 747 C CA . THR A 1 96 ? 41.277 15.256 0.791 1.00 33.03 96 THR A CA 1
ATOM 748 C C . THR A 1 96 ? 40.466 14.955 -0.452 1.00 33.03 96 THR A C 1
ATOM 750 O O . THR A 1 96 ? 40.552 15.669 -1.450 1.00 33.03 96 THR A O 1
ATOM 753 N N . THR A 1 97 ? 39.732 13.847 -0.415 1.00 37.53 97 THR A N 1
ATOM 754 C CA . THR A 1 97 ? 38.556 13.665 -1.243 1.00 37.53 97 THR A CA 1
ATOM 755 C C . THR A 1 97 ? 37.709 14.899 -0.987 1.00 37.53 97 THR A C 1
ATOM 757 O O . THR A 1 97 ? 37.102 15.038 0.077 1.00 37.53 97 THR A O 1
ATOM 760 N N . LEU A 1 98 ? 37.749 15.849 -1.921 1.00 34.50 98 LEU A N 1
ATOM 761 C CA . LEU A 1 98 ? 36.675 16.810 -2.079 1.00 34.50 98 LEU A CA 1
ATOM 762 C C . LEU A 1 98 ? 35.416 15.954 -2.142 1.00 34.50 98 LEU A C 1
ATOM 764 O O . LEU A 1 98 ? 35.239 15.187 -3.088 1.00 34.50 98 LEU A O 1
ATOM 768 N N . ALA A 1 99 ? 34.624 15.992 -1.071 1.00 37.44 99 ALA A N 1
ATOM 769 C CA . ALA A 1 99 ? 33.306 15.396 -1.071 1.00 37.44 99 ALA A CA 1
ATOM 770 C C . ALA A 1 99 ? 32.606 15.923 -2.322 1.00 37.44 99 ALA A C 1
ATOM 772 O O . ALA A 1 99 ? 32.524 17.140 -2.517 1.00 37.44 99 ALA A O 1
ATOM 773 N N . ALA A 1 100 ? 32.206 15.001 -3.197 1.00 33.34 100 ALA A N 1
ATOM 774 C CA . ALA A 1 100 ? 31.484 15.339 -4.405 1.00 33.34 100 ALA A CA 1
ATOM 775 C C . ALA A 1 100 ? 30.306 16.255 -4.029 1.00 33.34 100 ALA A C 1
ATOM 777 O O . ALA A 1 100 ? 29.632 16.005 -3.021 1.00 33.34 100 ALA A O 1
ATOM 778 N N . PRO A 1 101 ? 30.069 17.339 -4.779 1.00 33.16 101 PRO A N 1
ATOM 779 C CA . PRO A 1 101 ? 28.935 18.199 -4.518 1.00 33.16 101 PRO A CA 1
ATOM 780 C C . PRO A 1 101 ? 27.645 17.402 -4.761 1.00 33.16 101 PRO A C 1
ATOM 782 O O . PRO A 1 101 ? 27.304 17.098 -5.897 1.00 33.16 101 PRO A O 1
ATOM 785 N N . GLY A 1 102 ? 26.935 17.090 -3.671 1.00 41.50 102 GLY A N 1
ATOM 786 C CA . GLY A 1 102 ? 25.511 16.752 -3.680 1.00 41.50 102 GLY A CA 1
ATOM 787 C C . GLY A 1 102 ? 25.134 15.271 -3.635 1.00 41.50 102 GLY A C 1
ATOM 788 O O . GLY A 1 102 ? 24.363 14.850 -4.487 1.00 41.50 102 GLY A O 1
ATOM 789 N N . ALA A 1 103 ? 25.563 14.525 -2.609 1.00 40.06 103 ALA A N 1
ATOM 790 C CA . ALA A 1 103 ? 24.872 13.287 -2.232 1.00 40.06 103 ALA A CA 1
ATOM 791 C C . ALA A 1 103 ? 23.490 13.639 -1.641 1.00 40.06 103 ALA A C 1
ATOM 793 O O . ALA A 1 103 ? 23.357 13.997 -0.464 1.00 40.06 103 ALA A O 1
ATOM 794 N N . LYS A 1 104 ? 22.450 13.630 -2.470 1.00 57.47 104 LYS A N 1
ATOM 795 C CA . LYS A 1 104 ? 21.060 13.863 -2.082 1.00 57.47 104 LYS A CA 1
ATOM 796 C C . LYS A 1 104 ? 20.554 12.593 -1.396 1.00 57.47 104 LYS A C 1
ATOM 798 O O . LYS A 1 104 ? 20.195 11.630 -2.040 1.00 57.47 104 LYS A O 1
ATOM 803 N N . SER A 1 105 ? 20.537 12.585 -0.064 1.00 73.81 105 SER A N 1
ATOM 804 C CA . SER A 1 105 ? 20.248 11.388 0.751 1.00 73.81 105 SER A CA 1
ATOM 805 C C . SER A 1 105 ? 18.946 10.633 0.403 1.00 73.81 105 SER A C 1
ATOM 807 O O . SER A 1 105 ? 17.969 11.232 -0.043 1.00 73.81 105 SER A O 1
ATOM 809 N N . ALA A 1 106 ? 18.876 9.345 0.768 1.00 82.06 106 ALA A N 1
ATOM 810 C CA . ALA A 1 106 ? 17.673 8.502 0.668 1.00 82.06 106 ALA A CA 1
ATOM 811 C C . ALA A 1 106 ? 16.393 9.145 1.239 1.00 82.06 106 ALA A C 1
ATOM 813 O O . ALA A 1 106 ? 15.297 8.912 0.733 1.00 82.06 106 ALA A O 1
ATOM 814 N N . ALA A 1 107 ? 16.525 9.985 2.270 1.00 86.19 107 ALA A N 1
ATOM 815 C CA . ALA A 1 107 ? 15.406 10.714 2.860 1.00 86.19 107 ALA A CA 1
ATOM 816 C C . ALA A 1 107 ? 14.839 11.797 1.923 1.00 86.19 107 ALA A C 1
ATOM 818 O O . ALA A 1 107 ? 13.634 12.043 1.929 1.00 86.19 107 ALA A O 1
ATOM 819 N N . ALA A 1 108 ? 15.685 12.431 1.105 1.00 88.19 108 ALA A N 1
ATOM 820 C CA . ALA A 1 108 ? 15.248 13.408 0.111 1.00 88.19 108 ALA A CA 1
ATOM 821 C C . ALA A 1 108 ? 14.446 12.727 -1.005 1.00 88.19 108 ALA A C 1
ATOM 823 O O . ALA A 1 108 ? 13.358 13.191 -1.337 1.00 88.19 108 ALA A O 1
ATOM 824 N N . PHE A 1 109 ? 14.934 11.590 -1.515 1.00 91.12 109 PHE A N 1
ATOM 825 C CA . PHE A 1 109 ? 14.207 10.796 -2.509 1.00 91.12 109 PHE A CA 1
ATOM 826 C C . PHE A 1 109 ? 12.858 10.303 -1.977 1.00 91.12 109 PHE A C 1
ATOM 828 O O . PHE A 1 109 ? 11.831 10.472 -2.631 1.00 91.12 109 PHE A O 1
ATOM 835 N N . GLN A 1 110 ? 12.837 9.773 -0.749 1.00 92.69 110 GLN A N 1
ATOM 836 C CA . GLN A 1 110 ? 11.590 9.383 -0.100 1.00 92.69 110 GLN A CA 1
ATOM 837 C C . GLN A 1 110 ? 10.606 10.555 -0.046 1.00 92.69 110 GLN A C 1
ATOM 839 O O . GLN A 1 110 ? 9.447 10.379 -0.401 1.00 92.69 110 GLN A O 1
ATOM 844 N N . LYS A 1 111 ? 11.054 11.749 0.361 1.00 93.38 111 LYS A N 1
ATOM 845 C CA . LYS A 1 111 ? 10.183 12.926 0.440 1.00 93.38 111 LYS A CA 1
ATOM 846 C C . LYS A 1 111 ? 9.592 13.303 -0.922 1.00 93.38 111 LYS A C 1
ATOM 848 O O . LYS A 1 111 ? 8.403 13.586 -0.980 1.00 93.38 111 LYS A O 1
ATOM 853 N N . ILE A 1 112 ? 10.384 13.256 -1.995 1.00 95.00 112 ILE A N 1
ATOM 854 C CA . ILE A 1 112 ? 9.895 13.486 -3.367 1.00 95.00 112 ILE A CA 1
ATOM 855 C C . ILE A 1 112 ? 8.769 12.498 -3.702 1.00 95.00 112 ILE A C 1
ATOM 857 O O . ILE A 1 112 ? 7.718 12.905 -4.191 1.00 95.00 112 ILE A O 1
ATOM 861 N N . CYS A 1 113 ? 8.951 11.217 -3.366 1.00 96.12 113 CYS A N 1
ATOM 862 C CA . CYS A 1 113 ? 7.922 10.200 -3.571 1.00 96.12 113 CYS A CA 1
ATOM 863 C C . CYS A 1 113 ? 6.661 10.467 -2.732 1.00 96.12 113 CYS A C 1
ATOM 865 O O . CYS A 1 113 ? 5.549 10.349 -3.243 1.00 96.12 113 CYS A O 1
ATOM 867 N N . GLU A 1 114 ? 6.814 10.824 -1.449 1.00 96.56 114 GLU A N 1
ATOM 868 C CA . GLU A 1 114 ? 5.675 11.145 -0.575 1.00 96.56 114 GLU A CA 1
ATOM 869 C C . GLU A 1 114 ? 4.877 12.342 -1.113 1.00 96.56 114 GLU A C 1
ATOM 871 O O . GLU A 1 114 ? 3.648 12.267 -1.194 1.00 96.56 114 GLU A O 1
ATOM 876 N N . ASP A 1 115 ? 5.565 13.412 -1.519 1.00 97.19 115 ASP A N 1
ATOM 877 C CA . ASP A 1 115 ? 4.948 14.629 -2.047 1.00 97.19 115 ASP A CA 1
ATOM 878 C C . ASP A 1 115 ? 4.186 14.335 -3.354 1.00 97.19 115 ASP A C 1
ATOM 880 O O . ASP A 1 115 ? 3.005 14.673 -3.463 1.00 97.19 115 ASP A O 1
ATOM 884 N N . ALA A 1 116 ? 4.799 13.606 -4.296 1.00 97.94 116 ALA A N 1
ATOM 885 C CA . ALA A 1 116 ? 4.162 13.225 -5.558 1.00 97.94 116 ALA A CA 1
ATOM 886 C C . ALA A 1 116 ? 2.912 12.350 -5.350 1.00 97.94 116 ALA A C 1
ATOM 888 O O . ALA A 1 116 ? 1.883 12.553 -5.999 1.00 97.94 116 ALA A O 1
ATOM 889 N N . VAL A 1 117 ? 2.950 11.400 -4.407 1.00 98.31 117 VAL A N 1
ATOM 890 C CA . VAL A 1 117 ? 1.774 10.581 -4.067 1.00 98.31 117 VAL A CA 1
ATOM 891 C C . VAL A 1 117 ? 0.648 11.447 -3.500 1.00 98.31 117 VAL A C 1
ATOM 893 O O . VAL A 1 117 ? -0.512 11.276 -3.880 1.00 98.31 117 VAL A O 1
ATOM 896 N N . LEU A 1 118 ? 0.950 12.373 -2.587 1.00 97.44 118 LEU A N 1
ATOM 897 C CA . LEU A 1 118 ? -0.060 13.265 -2.005 1.00 97.44 118 LEU A CA 1
ATOM 898 C C . LEU A 1 118 ? -0.668 14.212 -3.054 1.00 97.44 118 LEU A C 1
ATOM 900 O O . LEU A 1 118 ? -1.869 14.521 -3.010 1.00 97.44 118 LEU A O 1
ATOM 904 N N . GLU A 1 119 ? 0.142 14.647 -4.014 1.00 98.12 119 GLU A N 1
ATOM 905 C CA . GLU A 1 119 ? -0.277 15.538 -5.087 1.00 98.12 119 GLU A CA 1
ATOM 906 C C . GLU A 1 119 ? -1.128 14.834 -6.149 1.00 98.12 119 GLU A C 1
ATOM 908 O O . GLU A 1 119 ? -2.192 15.349 -6.495 1.00 98.12 119 GLU A O 1
ATOM 913 N N . HIS A 1 120 ? -0.733 13.650 -6.618 1.00 98.19 120 HIS A N 1
ATOM 914 C CA . HIS A 1 120 ? -1.360 13.017 -7.785 1.00 98.19 120 HIS A CA 1
ATOM 915 C C . HIS A 1 120 ? -2.346 11.893 -7.447 1.00 98.19 120 HIS A C 1
ATOM 917 O O . HIS A 1 120 ? -3.290 11.665 -8.206 1.00 98.19 120 HIS A O 1
ATOM 923 N N . VAL A 1 121 ? -2.203 11.227 -6.297 1.00 98.19 121 VAL A N 1
ATOM 924 C CA . VAL A 1 121 ? -3.101 10.137 -5.891 1.00 98.19 121 VAL A CA 1
ATOM 925 C C . VAL A 1 121 ? -4.229 10.700 -5.036 1.00 98.19 121 VAL A C 1
ATOM 927 O O . VAL A 1 121 ? -4.048 11.011 -3.858 1.00 98.19 121 VAL A O 1
ATOM 930 N N . LYS A 1 122 ? -5.421 10.840 -5.619 1.00 97.19 122 LYS A N 1
ATOM 931 C CA . LYS A 1 122 ? -6.636 11.330 -4.937 1.00 97.19 122 LYS A CA 1
ATOM 932 C C . LYS A 1 122 ? -7.537 10.211 -4.432 1.00 97.19 122 LYS A C 1
ATOM 934 O O . LYS A 1 122 ? -8.371 10.458 -3.565 1.00 97.19 122 LYS A O 1
ATOM 939 N N . SER A 1 123 ? -7.305 8.993 -4.908 1.00 96.31 123 SER A N 1
ATOM 940 C CA . SER A 1 123 ? -7.990 7.784 -4.467 1.00 96.31 123 SER A CA 1
ATOM 941 C C . SER A 1 123 ? -7.972 7.644 -2.937 1.00 96.31 123 SER A C 1
ATOM 943 O O . SER A 1 123 ? -6.964 7.978 -2.290 1.00 96.31 123 SER A O 1
ATOM 945 N N . PRO A 1 124 ? -9.075 7.159 -2.334 1.00 94.75 124 PRO A N 1
ATOM 946 C CA . PRO A 1 124 ? -9.137 6.937 -0.899 1.00 94.75 124 PRO A CA 1
ATOM 947 C C . PRO A 1 124 ? -8.109 5.883 -0.490 1.00 94.75 124 PRO A C 1
ATOM 949 O O . PRO A 1 124 ? -7.792 4.964 -1.242 1.00 94.75 124 PRO A O 1
ATOM 952 N N . TRP A 1 125 ? -7.598 6.001 0.733 1.00 94.88 125 TRP A N 1
ATOM 953 C CA . TRP A 1 125 ? -6.541 5.122 1.235 1.00 94.88 125 TRP A CA 1
ATOM 954 C C . TRP A 1 125 ? -6.905 3.628 1.187 1.00 94.88 125 TRP A C 1
ATOM 956 O O . TRP A 1 125 ? -6.026 2.825 0.900 1.00 94.88 125 TRP A O 1
ATOM 966 N N . GLY A 1 126 ? -8.178 3.263 1.392 1.00 94.25 126 GLY A N 1
ATOM 967 C CA . GLY A 1 126 ? -8.656 1.882 1.241 1.00 94.25 126 GLY A CA 1
ATOM 968 C C . GLY A 1 126 ? -8.504 1.354 -0.188 1.00 94.25 126 GLY A C 1
ATOM 969 O O . GLY A 1 126 ? -7.975 0.265 -0.375 1.00 94.25 126 GLY A O 1
ATOM 970 N N . LEU A 1 127 ? -8.851 2.163 -1.200 1.00 95.44 127 LEU A N 1
ATOM 971 C CA . LEU A 1 127 ? -8.669 1.796 -2.609 1.00 95.44 127 LEU A CA 1
ATOM 972 C C . LEU A 1 127 ? -7.186 1.668 -2.965 1.00 95.44 127 LEU A C 1
ATOM 974 O O . LEU A 1 127 ? -6.806 0.708 -3.615 1.00 95.44 127 LEU A O 1
ATOM 978 N N . VAL A 1 128 ? -6.333 2.579 -2.486 1.00 97.62 128 VAL A N 1
ATOM 979 C CA . VAL A 1 128 ? -4.880 2.475 -2.715 1.00 97.62 128 VAL A CA 1
ATOM 980 C C . VAL A 1 128 ? -4.315 1.209 -2.069 1.00 97.62 128 VAL A C 1
ATOM 982 O O . VAL A 1 128 ? -3.510 0.517 -2.682 1.00 97.62 128 VAL A O 1
ATOM 985 N N . LEU A 1 129 ? -4.752 0.868 -0.854 1.00 96.50 129 LEU A N 1
ATOM 986 C CA . LEU A 1 129 ? -4.332 -0.363 -0.181 1.00 96.50 129 LEU A CA 1
ATOM 987 C C . LEU A 1 129 ? -4.841 -1.611 -0.891 1.00 96.50 129 LEU A C 1
ATOM 989 O O . LEU A 1 129 ? -4.103 -2.589 -0.958 1.00 96.50 129 LEU A O 1
ATOM 993 N N . LYS A 1 130 ? -6.056 -1.564 -1.444 1.00 95.62 130 LYS A N 1
ATOM 994 C CA . LYS A 1 130 ? -6.578 -2.609 -2.318 1.00 95.62 130 LYS A CA 1
ATOM 995 C C . LYS A 1 130 ? -5.700 -2.759 -3.559 1.00 95.62 130 LYS A C 1
ATOM 997 O O . LYS A 1 130 ? -5.222 -3.853 -3.808 1.00 95.62 130 LYS A O 1
ATOM 1002 N N . THR A 1 131 ? -5.363 -1.675 -4.253 1.00 97.38 131 THR A N 1
ATOM 1003 C CA . THR A 1 131 ? -4.452 -1.712 -5.410 1.00 97.38 131 THR A CA 1
ATOM 1004 C C . THR A 1 131 ? -3.106 -2.357 -5.067 1.00 97.38 131 THR A C 1
ATOM 1006 O O . THR A 1 131 ? -2.661 -3.256 -5.770 1.00 97.38 131 THR A O 1
ATOM 1009 N N . VAL A 1 132 ? -2.477 -1.959 -3.955 1.00 97.81 132 VAL A N 1
ATOM 1010 C CA . VAL A 1 132 ? -1.217 -2.575 -3.494 1.00 97.81 132 VAL A CA 1
ATOM 1011 C C . VAL A 1 132 ? -1.414 -4.054 -3.162 1.00 97.81 132 VAL A C 1
ATOM 1013 O O . VAL A 1 132 ? -0.567 -4.881 -3.482 1.00 97.81 132 VAL A O 1
ATOM 1016 N N . PHE A 1 133 ? -2.522 -4.397 -2.506 1.00 97.06 133 PHE A N 1
ATOM 1017 C CA . PHE A 1 133 ? -2.828 -5.772 -2.145 1.00 97.06 133 PHE A CA 1
ATOM 1018 C C . PHE A 1 133 ? -3.022 -6.666 -3.368 1.00 97.06 133 PHE A C 1
ATOM 1020 O O . PHE A 1 133 ? -2.593 -7.807 -3.310 1.00 97.06 133 PHE A O 1
ATOM 1027 N N . HIS A 1 134 ? -3.621 -6.175 -4.452 1.00 96.75 134 HIS A N 1
ATOM 1028 C CA . HIS A 1 134 ? -3.878 -6.983 -5.647 1.00 96.75 134 HIS A CA 1
ATOM 1029 C C . HIS A 1 134 ? -2.580 -7.427 -6.332 1.00 96.75 134 HIS A C 1
ATOM 1031 O O . HIS A 1 134 ? -2.467 -8.601 -6.663 1.00 96.75 134 HIS A O 1
ATOM 1037 N N . ASP A 1 135 ? -1.566 -6.557 -6.392 1.00 97.69 135 ASP A N 1
ATOM 1038 C CA . ASP A 1 135 ? -0.220 -6.942 -6.850 1.00 97.69 135 ASP A CA 1
ATOM 1039 C C . ASP A 1 135 ? 0.422 -7.972 -5.897 1.00 97.69 135 ASP A C 1
ATOM 1041 O O . ASP A 1 135 ? 1.029 -8.948 -6.313 1.00 97.69 135 ASP A O 1
ATOM 1045 N N . VAL A 1 136 ? 0.251 -7.808 -4.578 1.00 97.44 136 VAL A N 1
ATOM 1046 C CA . VAL A 1 136 ? 0.873 -8.704 -3.583 1.00 97.44 136 VAL A CA 1
ATOM 1047 C C . VAL A 1 136 ? 0.167 -10.061 -3.472 1.00 97.44 136 VAL A C 1
ATOM 1049 O O . VAL A 1 136 ? 0.800 -11.064 -3.136 1.00 97.44 136 VAL A O 1
ATOM 1052 N N . ALA A 1 137 ? -1.149 -10.107 -3.679 1.00 96.56 137 ALA A N 1
ATOM 1053 C CA . ALA A 1 137 ? -2.000 -11.253 -3.361 1.00 96.56 137 ALA A CA 1
ATOM 1054 C C . ALA A 1 137 ? -1.708 -12.482 -4.231 1.00 96.56 137 ALA A C 1
ATOM 1056 O O . ALA A 1 137 ? -2.054 -13.604 -3.847 1.00 96.56 137 ALA A O 1
ATOM 1057 N N . THR A 1 138 ? -1.021 -12.290 -5.354 1.00 96.62 138 THR A N 1
ATOM 1058 C CA . THR A 1 138 ? -0.497 -13.357 -6.211 1.00 96.62 138 THR A CA 1
ATOM 1059 C C . THR A 1 138 ? 0.625 -14.155 -5.542 1.00 96.62 138 THR A C 1
ATOM 1061 O O . THR A 1 138 ? 0.951 -15.247 -6.007 1.00 96.62 138 THR A O 1
ATOM 1064 N N . TYR A 1 139 ? 1.197 -13.664 -4.433 1.00 97.88 139 TYR A N 1
ATOM 1065 C CA . TYR A 1 139 ? 2.257 -14.364 -3.721 1.00 97.88 139 TYR A CA 1
ATOM 1066 C C . TYR A 1 139 ? 1.786 -15.717 -3.186 1.00 97.88 139 TYR A C 1
ATOM 1068 O O . TYR A 1 139 ? 0.826 -15.827 -2.412 1.00 97.88 139 TYR A O 1
ATOM 1076 N N . ASP A 1 140 ? 2.538 -16.751 -3.537 1.00 96.62 140 ASP A N 1
ATOM 1077 C CA . ASP A 1 140 ? 2.386 -18.086 -2.990 1.00 96.62 140 ASP A CA 1
ATOM 1078 C C . ASP A 1 140 ? 3.646 -18.481 -2.220 1.00 96.62 140 ASP A C 1
ATOM 1080 O O . ASP A 1 140 ? 4.747 -18.566 -2.765 1.00 96.62 140 ASP A O 1
ATOM 1084 N N . LYS A 1 141 ? 3.493 -18.743 -0.919 1.00 96.81 141 LYS A N 1
ATOM 1085 C CA . LYS A 1 141 ? 4.629 -19.081 -0.056 1.00 96.81 141 LYS A CA 1
ATOM 1086 C C . LYS A 1 141 ? 5.260 -20.429 -0.416 1.00 96.81 141 LYS A C 1
ATOM 1088 O O . LYS A 1 141 ? 6.447 -20.613 -0.152 1.00 96.81 141 LYS A O 1
ATOM 1093 N N . ALA A 1 142 ? 4.483 -21.376 -0.947 1.00 95.31 142 ALA A N 1
ATOM 1094 C CA . ALA A 1 142 ? 4.969 -22.723 -1.237 1.00 95.31 142 ALA A CA 1
ATOM 1095 C C . ALA A 1 142 ? 5.929 -22.735 -2.436 1.00 95.31 142 ALA A C 1
ATOM 1097 O O . ALA A 1 142 ? 6.981 -23.368 -2.375 1.00 95.31 142 ALA A O 1
ATOM 1098 N N . SER A 1 143 ? 5.586 -22.005 -3.494 1.00 94.00 143 SER A N 1
ATOM 1099 C CA . SER A 1 143 ? 6.395 -21.845 -4.707 1.00 94.00 143 SER A CA 1
ATOM 1100 C C . SER A 1 143 ? 7.387 -20.681 -4.631 1.00 94.00 143 SER A C 1
ATOM 1102 O O . SER A 1 143 ? 8.409 -20.699 -5.313 1.00 94.00 143 SER A O 1
ATOM 1104 N N . GLY A 1 144 ? 7.112 -19.674 -3.798 1.00 94.12 144 GLY A N 1
ATOM 1105 C CA . GLY A 1 144 ? 7.898 -18.445 -3.714 1.00 94.12 144 G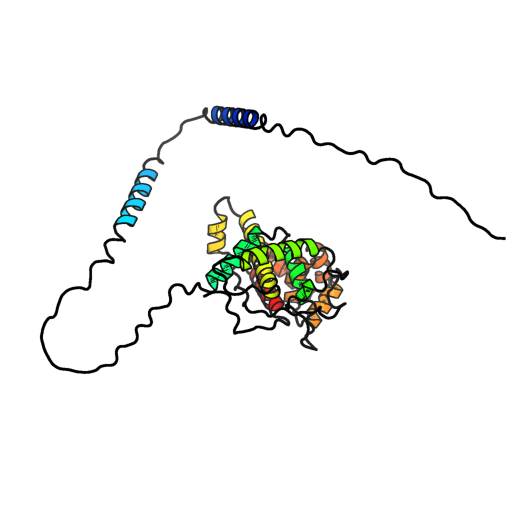LY A CA 1
ATOM 1106 C C . GLY A 1 144 ? 7.704 -17.504 -4.907 1.00 94.12 144 GLY A C 1
ATOM 1107 O O . GLY A 1 144 ? 8.548 -16.634 -5.114 1.00 94.12 144 GLY A O 1
ATOM 1108 N N . THR A 1 145 ? 6.633 -17.677 -5.688 1.00 94.44 145 THR A N 1
ATOM 1109 C CA . THR A 1 145 ? 6.321 -16.865 -6.876 1.00 94.44 145 THR A CA 1
ATOM 1110 C C . THR A 1 145 ? 5.237 -15.824 -6.602 1.00 94.44 145 THR A C 1
ATOM 1112 O O . THR A 1 145 ? 4.488 -15.958 -5.634 1.00 94.44 145 THR A O 1
ATOM 1115 N N . GLY A 1 146 ? 5.132 -14.822 -7.477 1.00 95.12 146 GLY A N 1
ATOM 1116 C CA . GLY A 1 146 ? 4.214 -13.687 -7.346 1.00 95.12 146 GLY A CA 1
ATOM 1117 C C . GLY A 1 146 ? 4.658 -12.675 -6.289 1.00 95.12 146 GLY A C 1
ATOM 1118 O O . GLY A 1 146 ? 5.794 -12.738 -5.815 1.00 95.12 146 GLY A O 1
ATOM 1119 N N . GLY A 1 147 ? 3.760 -11.779 -5.881 1.00 96.62 147 GLY A N 1
ATOM 1120 C CA . GLY A 1 147 ? 3.987 -10.769 -4.846 1.00 96.62 147 GLY A CA 1
ATOM 1121 C C . GLY A 1 147 ? 4.243 -9.372 -5.401 1.00 96.62 147 GLY A C 1
ATOM 1122 O O . GLY A 1 147 ? 3.957 -9.099 -6.553 1.00 96.62 147 GLY A O 1
ATOM 1123 N N . LEU A 1 148 ? 4.782 -8.470 -4.572 1.00 97.44 148 LEU A N 1
ATOM 1124 C CA . LEU A 1 148 ? 4.921 -7.054 -4.941 1.00 97.44 148 LEU A CA 1
ATOM 1125 C C . LEU A 1 148 ? 6.050 -6.841 -5.966 1.00 97.44 148 LEU A C 1
ATOM 1127 O O . LEU A 1 148 ? 7.183 -6.514 -5.591 1.00 97.44 148 LEU A O 1
ATOM 1131 N N . ASN A 1 149 ? 5.724 -7.074 -7.233 1.00 96.94 149 ASN A N 1
ATOM 1132 C CA . ASN A 1 149 ? 6.618 -7.091 -8.388 1.00 96.94 149 ASN A CA 1
ATOM 1133 C C . ASN A 1 149 ? 6.086 -6.244 -9.561 1.00 96.94 149 ASN A C 1
ATOM 1135 O O . ASN A 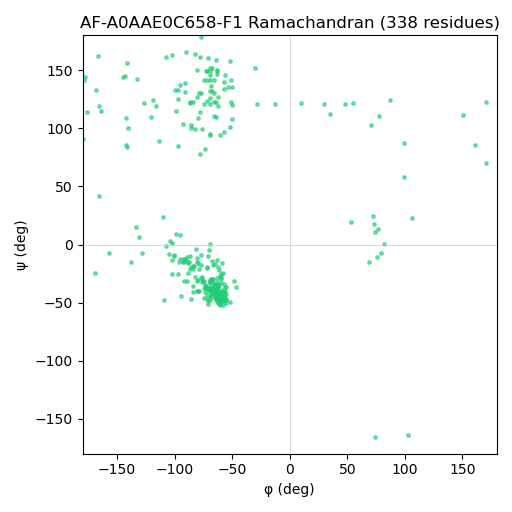1 149 ? 6.678 -6.266 -10.638 1.00 96.94 149 ASN A O 1
ATOM 1139 N N . GLY A 1 150 ? 4.986 -5.507 -9.378 1.00 96.88 150 GLY A N 1
ATOM 1140 C CA . GLY A 1 150 ? 4.432 -4.610 -10.385 1.00 96.88 150 GLY A CA 1
ATOM 1141 C C . GLY A 1 150 ? 3.723 -5.329 -11.532 1.00 96.88 150 GLY A C 1
ATOM 1142 O O . GLY A 1 150 ? 3.373 -4.678 -12.521 1.00 96.88 150 GLY A O 1
ATOM 1143 N N . SER A 1 151 ? 3.488 -6.640 -11.405 1.00 97.44 151 SER A N 1
ATOM 1144 C CA . SER A 1 151 ? 2.752 -7.446 -12.380 1.00 97.44 151 SER A CA 1
ATOM 1145 C C . SER A 1 151 ? 1.344 -6.920 -12.624 1.00 97.44 151 SER A C 1
ATOM 1147 O O . SER A 1 151 ? 0.842 -7.094 -13.734 1.00 97.44 151 SER A O 1
ATOM 1149 N N . LEU A 1 152 ? 0.761 -6.196 -11.656 1.00 97.19 152 LEU A N 1
ATOM 1150 C CA . LEU A 1 152 ? -0.557 -5.569 -11.734 1.00 97.19 152 LEU A CA 1
ATOM 1151 C C . LEU A 1 152 ? -0.782 -4.794 -13.042 1.00 97.19 152 LEU A C 1
ATOM 1153 O O . LEU A 1 152 ? -1.879 -4.828 -13.593 1.00 97.19 152 LEU A O 1
ATOM 1157 N N . LEU A 1 153 ? 0.250 -4.130 -13.584 1.00 96.88 153 LEU A N 1
ATOM 1158 C CA . LEU A 1 153 ? 0.155 -3.390 -14.853 1.00 96.88 153 LEU A CA 1
ATOM 1159 C C . LEU A 1 153 ? -0.211 -4.275 -16.057 1.00 96.88 153 LEU A C 1
ATOM 1161 O O . LEU A 1 153 ? -0.710 -3.768 -17.061 1.00 96.88 153 LEU A O 1
ATOM 1165 N N . HIS A 1 154 ? 0.029 -5.580 -15.959 1.00 96.94 154 HIS A N 1
ATOM 1166 C CA . HIS A 1 154 ? -0.211 -6.575 -17.000 1.00 96.94 154 HIS A CA 1
ATOM 1167 C C . HIS A 1 154 ? -1.483 -7.405 -16.771 1.00 96.94 154 HIS A C 1
ATOM 1169 O O . HIS A 1 154 ? -1.764 -8.299 -17.564 1.00 96.94 154 HIS A O 1
ATOM 1175 N N . GLU A 1 155 ? -2.235 -7.137 -15.702 1.00 96.38 155 GLU A N 1
ATOM 1176 C CA . GLU A 1 155 ? -3.424 -7.908 -15.306 1.00 96.38 155 GLU A CA 1
ATOM 1177 C C . GLU A 1 155 ? -4.633 -7.027 -14.949 1.00 96.38 155 GLU A C 1
ATOM 1179 O O . GLU A 1 155 ? -5.598 -7.499 -14.346 1.00 96.38 155 GLU A O 1
ATOM 1184 N N . LEU A 1 156 ? -4.608 -5.740 -15.314 1.00 95.81 156 LEU A N 1
ATOM 1185 C CA . LEU A 1 156 ? -5.711 -4.801 -15.050 1.00 95.81 156 LEU A CA 1
ATOM 1186 C C . LEU A 1 156 ? -7.031 -5.181 -15.734 1.00 95.81 156 LEU A C 1
ATOM 1188 O O . LEU A 1 156 ? -8.080 -4.674 -15.350 1.00 95.81 156 LEU A O 1
ATOM 1192 N N . ASP A 1 157 ? -6.978 -6.021 -16.763 1.00 95.25 157 ASP A N 1
ATOM 1193 C CA . ASP A 1 157 ? -8.129 -6.513 -17.517 1.00 95.25 157 ASP A CA 1
ATOM 1194 C C . ASP A 1 157 ? -8.867 -7.666 -16.822 1.00 95.25 157 ASP A C 1
ATOM 1196 O O . ASP A 1 157 ? -9.977 -8.018 -17.229 1.00 95.25 157 ASP A O 1
ATOM 1200 N N . ARG A 1 158 ? -8.282 -8.245 -15.767 1.00 95.25 158 ARG A N 1
ATOM 1201 C CA . ARG A 1 158 ? -8.902 -9.331 -15.009 1.00 95.25 158 ARG A CA 1
ATOM 1202 C C . ARG A 1 158 ? -10.055 -8.836 -14.142 1.00 95.25 158 ARG A C 1
ATOM 1204 O O . ARG A 1 158 ? -10.034 -7.718 -13.626 1.00 95.25 158 ARG A O 1
ATOM 1211 N N . GLU A 1 159 ? -11.043 -9.705 -13.936 1.00 93.50 159 GLU A N 1
ATOM 1212 C CA . GLU A 1 159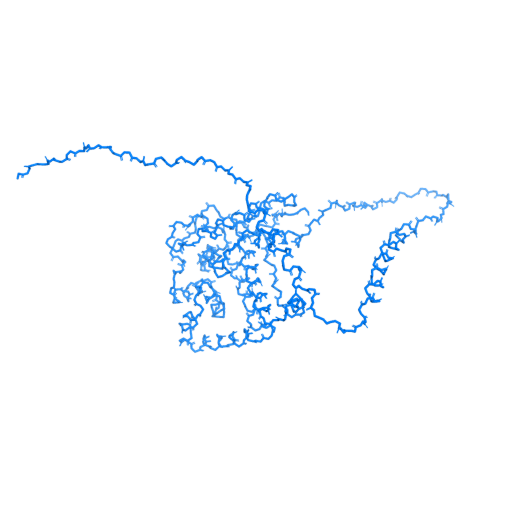 ? -12.240 -9.391 -13.148 1.00 93.50 159 GLU A CA 1
ATOM 1213 C C . GLU A 1 159 ? -11.882 -8.978 -11.715 1.00 93.50 159 GLU A C 1
ATOM 1215 O O . GLU A 1 159 ? -12.431 -8.001 -11.200 1.00 93.50 159 GLU A O 1
ATOM 1220 N N . GLU A 1 160 ? -10.890 -9.638 -11.109 1.00 92.12 160 GLU A N 1
ATOM 1221 C CA . GLU A 1 160 ? -10.399 -9.288 -9.779 1.00 92.12 160 GLU A CA 1
ATOM 1222 C C . GLU A 1 160 ? -9.864 -7.862 -9.669 1.00 92.12 160 GLU A C 1
ATOM 1224 O O . GLU A 1 160 ? -9.996 -7.239 -8.619 1.00 92.12 160 GLU A O 1
ATOM 1229 N N . ASN A 1 161 ? -9.333 -7.298 -10.750 1.00 95.00 161 ASN A N 1
ATOM 1230 C CA . ASN A 1 161 ? -8.727 -5.970 -10.762 1.00 95.00 161 ASN A CA 1
ATOM 1231 C C . ASN A 1 161 ? -9.704 -4.871 -11.211 1.00 95.00 161 ASN A C 1
ATOM 1233 O O . ASN A 1 161 ? -9.324 -3.704 -11.364 1.00 95.00 161 ASN A O 1
ATOM 1237 N N . SER A 1 162 ? -10.987 -5.216 -11.355 1.00 92.31 162 SER A N 1
ATOM 1238 C CA . SER A 1 162 ? -12.041 -4.270 -11.699 1.00 92.31 162 SER A CA 1
ATOM 1239 C C . SER A 1 162 ? -12.133 -3.117 -10.691 1.00 92.31 162 SER A C 1
ATOM 1241 O O . SER A 1 162 ? -12.100 -3.295 -9.469 1.00 92.31 162 SER A O 1
ATOM 1243 N N . GLY A 1 163 ? -12.241 -1.894 -11.218 1.00 91.94 163 GLY A N 1
ATOM 1244 C CA . GLY A 1 163 ? -12.318 -0.664 -10.425 1.00 91.94 163 GLY A CA 1
ATOM 1245 C C . GLY A 1 163 ? -10.971 -0.110 -9.942 1.00 91.94 163 GLY A C 1
ATOM 1246 O O . GLY A 1 163 ? -10.957 0.938 -9.299 1.00 91.94 163 GLY A O 1
ATOM 1247 N N . LEU A 1 164 ? -9.839 -0.752 -10.261 1.00 95.75 164 LEU A N 1
ATOM 1248 C CA . LEU A 1 164 ? -8.507 -0.251 -9.890 1.00 95.75 164 LEU A CA 1
ATOM 1249 C C . LEU A 1 164 ? -7.898 0.704 -10.924 1.00 95.75 164 LEU A C 1
ATOM 1251 O O . LEU A 1 164 ? -6.968 1.440 -10.591 1.00 95.75 164 LEU A O 1
ATOM 1255 N N . THR A 1 165 ? -8.428 0.733 -12.151 1.00 96.50 165 THR A N 1
ATOM 1256 C CA . THR A 1 165 ? -7.870 1.485 -13.289 1.00 96.50 165 THR A CA 1
ATOM 1257 C C . THR A 1 165 ? -7.606 2.950 -12.953 1.00 96.50 165 THR A C 1
ATOM 1259 O O . THR A 1 165 ? -6.490 3.424 -13.138 1.00 96.50 165 THR A O 1
ATOM 1262 N N . GLU A 1 166 ? -8.581 3.658 -12.375 1.00 96.56 166 GLU A N 1
ATOM 1263 C CA . GLU A 1 166 ? -8.410 5.075 -12.027 1.00 96.56 166 GLU A CA 1
ATOM 1264 C C . GLU A 1 166 ? -7.300 5.278 -10.980 1.00 96.56 166 GLU A C 1
ATOM 1266 O O . GLU A 1 166 ? -6.488 6.200 -11.082 1.00 96.56 166 GLU A O 1
ATOM 1271 N N . CYS A 1 167 ? -7.226 4.397 -9.977 1.00 97.62 167 CYS A N 1
ATOM 1272 C CA . CYS A 1 167 ? -6.178 4.455 -8.963 1.00 97.62 167 CYS A CA 1
ATOM 1273 C C . CYS A 1 167 ? -4.797 4.201 -9.580 1.00 97.62 167 CYS A C 1
ATOM 1275 O O . CYS A 1 167 ? -3.834 4.883 -9.226 1.00 97.62 167 CYS A O 1
ATOM 1277 N N . VAL A 1 168 ? -4.692 3.245 -10.504 1.00 98.31 168 VAL A N 1
ATOM 1278 C CA . VAL A 1 168 ? -3.442 2.923 -11.200 1.00 98.31 168 VAL A CA 1
ATOM 1279 C C . VAL A 1 168 ? -3.018 4.062 -12.122 1.00 98.31 168 VAL A C 1
ATOM 1281 O O . VAL A 1 168 ? -1.857 4.455 -12.093 1.00 98.31 168 VAL A O 1
ATOM 1284 N N . GLU A 1 169 ? -3.940 4.693 -12.847 1.00 98.25 169 GLU A N 1
ATOM 1285 C CA . GLU A 1 169 ? -3.637 5.891 -13.637 1.00 98.25 169 GLU A CA 1
ATOM 1286 C C . GLU A 1 169 ? -3.114 7.045 -12.774 1.00 98.25 169 GLU A C 1
ATOM 1288 O O . GLU A 1 169 ? -2.159 7.727 -13.147 1.00 98.25 169 GLU A O 1
ATOM 1293 N N . GLN A 1 170 ? -3.713 7.274 -11.601 1.00 98.44 170 GLN A N 1
ATOM 1294 C CA . GLN A 1 170 ? -3.226 8.283 -10.657 1.00 98.44 170 GLN A CA 1
ATOM 1295 C C . GLN A 1 170 ? -1.818 7.952 -10.139 1.00 98.44 170 GLN A C 1
ATOM 1297 O O . GLN A 1 170 ? -0.992 8.856 -9.999 1.00 98.44 170 GLN A O 1
ATOM 1302 N N . LEU A 1 171 ? -1.526 6.672 -9.887 1.00 98.56 171 LEU A N 1
ATOM 1303 C CA . LEU A 1 171 ? -0.181 6.216 -9.535 1.00 98.56 171 LEU A CA 1
ATOM 1304 C C . LEU A 1 171 ? 0.794 6.445 -10.692 1.00 98.56 171 LEU A C 1
ATOM 1306 O O . LEU A 1 171 ? 1.861 6.994 -10.467 1.00 98.56 171 LEU A O 1
ATOM 1310 N N . LEU A 1 172 ? 0.430 6.132 -11.936 1.00 98.44 172 LEU A N 1
ATOM 1311 C CA . LEU A 1 172 ? 1.287 6.387 -13.098 1.00 98.44 172 LEU A CA 1
ATOM 1312 C C . LEU A 1 172 ? 1.585 7.882 -13.295 1.00 98.44 172 LEU A C 1
ATOM 1314 O O . LEU A 1 172 ? 2.708 8.234 -13.648 1.00 98.44 172 LEU A O 1
ATOM 1318 N N . ARG A 1 173 ? 0.636 8.777 -12.986 1.00 98.38 173 ARG A N 1
ATOM 1319 C CA . ARG A 1 173 ? 0.900 10.230 -12.943 1.00 98.38 173 ARG A CA 1
ATOM 1320 C C . ARG A 1 173 ? 1.901 10.596 -11.846 1.00 98.38 173 ARG A C 1
ATOM 1322 O O . ARG A 1 173 ? 2.820 11.366 -12.103 1.00 98.38 173 ARG A O 1
ATOM 1329 N N . ALA A 1 174 ? 1.756 10.026 -10.647 1.00 98.44 174 ALA A N 1
ATOM 1330 C CA . ALA A 1 174 ? 2.727 10.216 -9.567 1.00 98.44 174 ALA A CA 1
ATOM 1331 C C . ALA A 1 174 ? 4.116 9.688 -9.960 1.00 98.44 174 ALA A C 1
ATOM 1333 O O . ALA A 1 174 ? 5.120 10.334 -9.677 1.00 98.44 174 ALA A O 1
ATOM 1334 N N . LYS A 1 175 ? 4.167 8.543 -10.651 1.00 98.25 175 LYS A N 1
ATOM 1335 C CA . LYS A 1 175 ? 5.392 7.952 -11.190 1.00 98.25 175 LYS A CA 1
ATOM 1336 C C . LYS A 1 175 ? 6.095 8.917 -12.138 1.00 98.25 175 LYS A C 1
ATOM 1338 O O . LYS A 1 175 ? 7.266 9.208 -11.934 1.00 98.25 175 LYS A O 1
ATOM 1343 N N . ALA A 1 176 ? 5.365 9.444 -13.123 1.00 97.94 176 ALA A N 1
ATOM 1344 C CA . ALA A 1 176 ? 5.900 10.395 -14.092 1.00 97.94 176 ALA A CA 1
ATOM 1345 C C . ALA A 1 176 ? 6.479 11.640 -13.400 1.00 97.94 176 ALA A C 1
ATOM 1347 O O . ALA A 1 176 ? 7.610 12.018 -13.677 1.00 97.94 176 ALA A O 1
ATOM 1348 N N . ALA A 1 177 ? 5.766 12.205 -12.420 1.00 97.38 177 ALA A N 1
ATOM 1349 C CA . ALA A 1 177 ? 6.248 13.360 -11.659 1.00 97.38 177 ALA A CA 1
ATOM 1350 C C . ALA A 1 177 ? 7.528 13.077 -10.843 1.00 97.38 177 ALA A C 1
ATOM 1352 O O . ALA A 1 177 ? 8.353 13.971 -10.656 1.00 97.38 177 ALA A O 1
ATOM 1353 N N . ILE A 1 178 ? 7.705 11.846 -10.344 1.00 96.44 178 ILE A N 1
ATOM 1354 C CA . ILE A 1 178 ? 8.939 11.425 -9.661 1.00 96.44 178 ILE A CA 1
ATOM 1355 C C . ILE A 1 178 ? 10.074 11.269 -10.676 1.00 96.44 178 ILE A C 1
ATOM 1357 O O . ILE A 1 178 ? 11.168 11.775 -10.439 1.00 96.44 178 ILE A O 1
ATOM 1361 N N . ASP A 1 179 ? 9.816 10.590 -11.792 1.00 95.69 179 ASP A N 1
ATOM 1362 C CA . ASP A 1 179 ? 10.824 10.273 -12.807 1.00 95.69 179 ASP A CA 1
ATOM 1363 C C . ASP A 1 179 ? 11.324 11.521 -13.554 1.00 95.69 179 ASP A C 1
ATOM 1365 O O . ASP A 1 179 ? 12.486 11.580 -13.944 1.00 95.69 179 ASP A O 1
ATOM 1369 N N . GLU A 1 180 ? 10.472 12.535 -13.725 1.00 94.38 180 GLU A N 1
ATOM 1370 C CA . GLU A 1 180 ? 10.824 13.829 -14.329 1.00 94.38 180 GLU A CA 1
ATOM 1371 C C . GLU A 1 180 ? 11.598 14.754 -13.373 1.00 94.38 180 GLU A C 1
ATOM 1373 O O . GLU A 1 180 ? 12.096 15.806 -13.779 1.00 94.38 180 GLU A O 1
ATOM 1378 N N . ASN A 1 181 ? 11.716 14.395 -12.092 1.00 92.00 181 ASN A N 1
ATOM 1379 C CA . ASN A 1 181 ? 12.415 15.217 -11.118 1.00 92.00 181 ASN A CA 1
ATOM 1380 C C . ASN A 1 181 ? 13.935 15.180 -11.355 1.00 92.00 181 ASN A C 1
ATOM 1382 O O . ASN A 1 181 ? 14.559 14.131 -11.254 1.00 92.00 181 ASN A O 1
ATOM 1386 N N . GLU A 1 182 ? 14.564 16.342 -11.552 1.00 85.88 182 GLU A N 1
ATOM 1387 C CA . GLU A 1 182 ? 16.007 16.479 -11.844 1.00 85.88 182 GLU A CA 1
ATOM 1388 C C . GLU A 1 182 ? 16.949 15.887 -10.771 1.00 85.88 182 GLU A C 1
ATOM 1390 O O . GLU A 1 182 ? 18.155 15.743 -10.975 1.00 85.88 182 GLU A O 1
ATOM 1395 N N . VAL A 1 183 ? 16.434 15.606 -9.572 1.00 84.75 183 VAL A N 1
ATOM 1396 C CA . VAL A 1 183 ? 17.171 14.943 -8.487 1.00 84.75 183 VAL A CA 1
ATOM 1397 C C . VAL A 1 183 ? 17.291 13.437 -8.711 1.00 84.75 183 VAL A C 1
ATOM 1399 O O . VAL A 1 183 ? 18.235 12.826 -8.204 1.00 84.75 183 VAL A O 1
ATOM 1402 N N . VAL A 1 184 ? 16.324 12.850 -9.407 1.00 87.56 184 VAL A N 1
ATOM 1403 C CA . VAL A 1 184 ? 16.163 11.410 -9.551 1.00 87.56 184 VAL A CA 1
ATOM 1404 C C . VAL A 1 184 ? 17.051 10.921 -10.691 1.00 87.56 184 VAL A C 1
ATOM 1406 O O . VAL A 1 184 ? 16.974 11.408 -11.813 1.00 87.56 184 VAL A O 1
ATOM 1409 N N . LEU A 1 185 ? 17.942 9.975 -10.387 1.00 88.00 185 LEU A N 1
ATOM 1410 C CA . LEU A 1 185 ? 18.911 9.451 -11.356 1.00 88.00 185 LEU A CA 1
ATOM 1411 C C . LEU A 1 185 ? 18.341 8.341 -12.235 1.00 88.00 185 LEU A C 1
ATOM 1413 O O . LEU A 1 185 ? 18.719 8.215 -13.395 1.00 88.00 185 LEU A O 1
ATOM 1417 N N . ASN A 1 186 ? 17.483 7.505 -11.655 1.00 90.06 186 ASN A N 1
ATOM 1418 C CA . ASN A 1 186 ? 16.889 6.349 -12.309 1.00 90.06 186 ASN A CA 1
ATOM 1419 C C . ASN A 1 186 ? 15.381 6.341 -12.040 1.00 90.06 186 ASN A C 1
ATOM 1421 O O . ASN A 1 186 ? 14.990 6.660 -10.914 1.00 90.06 186 ASN A O 1
ATOM 1425 N N . PRO A 1 187 ? 14.545 5.944 -13.015 1.00 93.88 187 PRO A N 1
ATOM 1426 C CA . PRO A 1 187 ? 13.103 5.866 -12.820 1.00 93.88 187 PRO A CA 1
ATOM 1427 C C . PRO A 1 187 ? 12.727 4.955 -11.650 1.00 93.88 187 PRO A C 1
ATOM 1429 O O . PRO A 1 187 ? 13.302 3.874 -11.496 1.00 93.88 187 PRO A O 1
ATOM 1432 N N . ILE A 1 188 ? 11.738 5.353 -10.849 1.00 95.75 188 ILE A N 1
ATOM 1433 C CA . ILE A 1 188 ? 11.208 4.505 -9.774 1.00 95.75 188 ILE A CA 1
ATOM 1434 C C . ILE A 1 188 ? 10.514 3.276 -10.375 1.00 95.75 188 ILE A C 1
ATOM 1436 O O . ILE A 1 188 ? 9.840 3.386 -11.400 1.00 95.75 188 ILE A O 1
ATOM 1440 N N . SER A 1 189 ? 10.653 2.102 -9.758 1.00 96.62 189 SER A N 1
ATOM 1441 C CA . SER A 1 189 ? 9.863 0.935 -10.162 1.00 96.62 189 SER A CA 1
ATOM 1442 C C . SER A 1 189 ? 8.405 1.104 -9.735 1.00 96.62 189 SER A C 1
ATOM 1444 O O . SER A 1 189 ? 8.100 1.758 -8.731 1.00 96.62 189 SER A O 1
ATOM 1446 N N . PHE A 1 190 ? 7.476 0.527 -10.490 1.00 97.94 190 PHE A N 1
ATOM 1447 C CA . PHE A 1 190 ? 6.062 0.553 -10.134 1.00 97.94 190 PHE A CA 1
ATOM 1448 C C . PHE A 1 190 ? 5.813 -0.165 -8.800 1.00 97.94 190 PHE A C 1
ATOM 1450 O O . PHE A 1 190 ? 5.062 0.332 -7.962 1.00 97.94 190 PHE A O 1
ATOM 1457 N N . SER A 1 191 ? 6.537 -1.253 -8.541 1.00 97.38 191 SER A N 1
ATOM 1458 C CA . SER A 1 191 ? 6.528 -1.982 -7.267 1.00 97.38 191 SER A CA 1
ATOM 1459 C C . SER A 1 191 ? 6.918 -1.107 -6.069 1.00 97.38 191 SER A C 1
ATOM 1461 O O . SER A 1 191 ? 6.287 -1.156 -5.008 1.00 97.38 191 SER A O 1
ATOM 1463 N N . ASP A 1 192 ? 7.971 -0.292 -6.205 1.00 97.56 192 ASP A N 1
ATOM 1464 C CA . ASP A 1 192 ? 8.378 0.636 -5.146 1.00 97.56 192 ASP A CA 1
ATOM 1465 C C . ASP A 1 192 ? 7.377 1.769 -4.964 1.00 97.56 192 ASP A C 1
ATOM 1467 O O . ASP A 1 192 ? 7.088 2.151 -3.824 1.00 97.56 192 ASP A O 1
ATOM 1471 N N . LEU A 1 193 ? 6.815 2.271 -6.066 1.00 98.06 193 LEU A N 1
ATOM 1472 C CA . LEU A 1 193 ? 5.763 3.273 -6.023 1.00 98.06 193 LEU A CA 1
ATOM 1473 C C . LEU A 1 193 ? 4.521 2.755 -5.285 1.00 98.06 193 LEU A C 1
ATOM 1475 O O . LEU A 1 193 ? 3.993 3.461 -4.429 1.00 98.06 193 LEU A O 1
ATOM 1479 N N . LEU A 1 194 ? 4.082 1.522 -5.552 1.00 98.25 194 LEU A N 1
ATOM 1480 C CA . LEU A 1 194 ? 2.993 0.874 -4.816 1.00 98.25 194 LEU A CA 1
ATOM 1481 C C . LEU A 1 194 ? 3.308 0.814 -3.315 1.00 98.25 194 L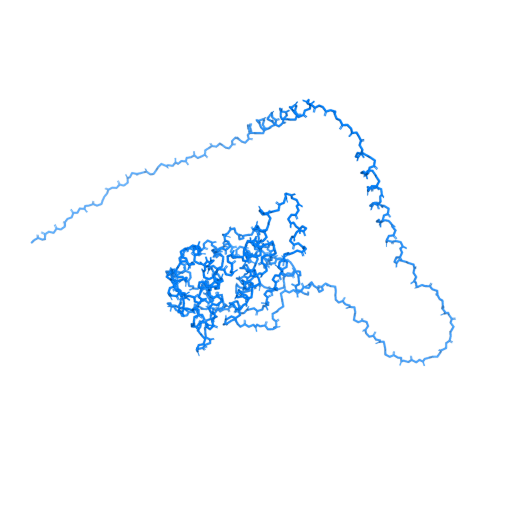EU A C 1
ATOM 1483 O O . LEU A 1 194 ? 2.502 1.253 -2.486 1.00 98.25 194 LEU A O 1
ATOM 1487 N N . ALA A 1 195 ? 4.512 0.353 -2.956 1.00 97.69 195 ALA A N 1
ATOM 1488 C CA . ALA A 1 195 ? 4.933 0.239 -1.562 1.00 97.69 195 ALA A CA 1
ATOM 1489 C C . ALA A 1 195 ? 4.873 1.583 -0.816 1.00 97.69 195 ALA A C 1
ATOM 1491 O O . ALA A 1 195 ? 4.321 1.643 0.291 1.00 97.69 195 ALA A O 1
ATOM 1492 N N . ILE A 1 196 ? 5.432 2.653 -1.396 1.00 97.69 196 ILE A N 1
ATOM 1493 C CA . ILE A 1 196 ? 5.429 3.981 -0.769 1.00 97.69 196 ILE A CA 1
ATOM 1494 C C . ILE A 1 196 ? 4.036 4.612 -0.795 1.00 97.69 196 ILE A C 1
ATOM 1496 O O . ILE A 1 196 ? 3.630 5.199 0.207 1.00 97.69 196 ILE A O 1
ATOM 1500 N N . ALA A 1 197 ? 3.264 4.432 -1.870 1.00 98.19 197 ALA A N 1
ATOM 1501 C CA . ALA A 1 197 ? 1.940 5.024 -2.000 1.00 98.19 197 ALA A CA 1
ATOM 1502 C C . ALA A 1 197 ? 0.974 4.524 -0.923 1.00 98.19 197 ALA A C 1
ATOM 1504 O O . ALA A 1 197 ? 0.330 5.335 -0.250 1.00 98.19 197 ALA A O 1
ATOM 1505 N N . GLY A 1 198 ? 0.914 3.209 -0.691 1.00 97.62 198 GLY A N 1
ATOM 1506 C CA . GLY A 1 198 ? 0.082 2.677 0.386 1.00 97.62 198 GLY A CA 1
ATOM 1507 C C . GLY A 1 198 ? 0.561 3.133 1.769 1.00 97.62 198 GLY A C 1
ATOM 1508 O O . GLY A 1 198 ? -0.268 3.520 2.592 1.00 97.62 198 GLY A O 1
ATOM 1509 N N . LEU A 1 199 ? 1.877 3.225 2.022 1.00 97.06 199 LEU A N 1
ATOM 1510 C CA . LEU A 1 199 ? 2.384 3.723 3.310 1.00 97.06 199 LEU A CA 1
ATOM 1511 C C . LEU A 1 199 ? 1.993 5.189 3.549 1.00 97.06 199 LEU A C 1
ATOM 1513 O O . LEU A 1 199 ? 1.523 5.537 4.636 1.00 97.06 199 LEU A O 1
ATOM 1517 N N . VAL A 1 200 ? 2.155 6.039 2.533 1.00 97.12 200 VAL A N 1
ATOM 1518 C CA . VAL A 1 200 ? 1.783 7.460 2.570 1.00 97.12 200 VAL A CA 1
ATOM 1519 C C . VAL A 1 200 ? 0.294 7.617 2.838 1.00 97.12 200 VAL A C 1
ATOM 1521 O O . VAL A 1 200 ? -0.100 8.447 3.656 1.00 97.12 200 VAL A O 1
ATOM 1524 N N . LYS A 1 201 ? -0.545 6.791 2.210 1.00 97.00 201 LYS A N 1
ATOM 1525 C CA . LYS A 1 201 ? -1.998 6.844 2.387 1.00 97.00 201 LYS A CA 1
ATOM 1526 C C . LYS A 1 201 ? -2.462 6.326 3.744 1.00 97.00 201 LYS A C 1
ATOM 1528 O O . LYS A 1 201 ? -3.364 6.928 4.328 1.00 97.00 201 LYS A O 1
ATOM 1533 N N . ILE A 1 202 ? -1.816 5.299 4.300 1.00 95.62 202 ILE A N 1
ATOM 1534 C CA . ILE A 1 202 ? -2.051 4.881 5.692 1.00 95.62 202 ILE A CA 1
ATOM 1535 C C . ILE A 1 202 ? -1.677 6.019 6.642 1.00 95.62 202 ILE A C 1
ATOM 1537 O O . ILE A 1 202 ? -2.489 6.408 7.479 1.00 95.62 202 ILE A O 1
ATOM 1541 N N . LYS A 1 203 ? -0.481 6.600 6.481 1.00 94.38 203 LYS A N 1
ATOM 1542 C CA . LYS A 1 203 ? -0.011 7.735 7.289 1.00 94.38 203 LYS A CA 1
ATOM 1543 C C . LYS A 1 203 ? -0.985 8.913 7.204 1.00 94.38 203 LYS A C 1
ATOM 1545 O O . LYS A 1 203 ? -1.370 9.447 8.238 1.00 94.38 203 LYS A O 1
ATOM 1550 N N . GLN A 1 204 ? -1.441 9.274 6.002 1.00 93.75 204 GLN A N 1
ATOM 1551 C CA . GLN A 1 204 ? -2.434 10.331 5.789 1.00 93.75 204 GLN A CA 1
ATOM 1552 C C . GLN A 1 204 ? -3.754 10.024 6.514 1.00 93.75 204 GLN A C 1
ATOM 1554 O O . GLN A 1 204 ? -4.299 10.901 7.177 1.00 93.75 204 GLN A O 1
ATOM 1559 N N . SER A 1 205 ? -4.247 8.783 6.451 1.00 93.31 205 SER A N 1
ATOM 1560 C CA . SER A 1 205 ? -5.457 8.352 7.169 1.00 93.31 205 SER A CA 1
ATOM 1561 C C . SER A 1 205 ? -5.303 8.457 8.695 1.00 93.31 205 SER A C 1
ATOM 1563 O O . SER A 1 205 ? -6.167 9.020 9.374 1.00 93.31 205 SER A O 1
ATOM 1565 N N . CYS A 1 206 ? -4.173 7.995 9.243 1.00 91.31 206 CYS A N 1
ATOM 1566 C CA . CYS A 1 206 ? -3.855 8.109 10.668 1.00 91.31 206 CYS A CA 1
ATOM 1567 C C . CYS A 1 206 ? -3.770 9.572 11.125 1.00 91.31 206 CYS A C 1
ATOM 1569 O O . CYS A 1 206 ? -4.411 9.943 12.110 1.00 91.31 206 CYS A O 1
ATOM 1571 N N . VAL A 1 207 ? -3.056 10.419 10.372 1.00 90.31 207 VAL A N 1
ATOM 1572 C CA . VAL A 1 207 ? -2.963 11.864 10.635 1.00 90.31 207 VAL A CA 1
ATOM 1573 C C . VAL A 1 207 ? -4.347 12.504 10.600 1.00 90.31 207 VAL A C 1
ATOM 1575 O O . VAL A 1 207 ? -4.712 13.186 11.550 1.00 90.31 207 VAL A O 1
ATOM 1578 N N . ASN A 1 208 ? -5.159 12.232 9.577 1.00 90.69 208 ASN A N 1
ATOM 1579 C CA . ASN A 1 208 ? -6.510 12.786 9.466 1.00 90.69 208 ASN A CA 1
ATOM 1580 C C . ASN A 1 208 ? -7.392 12.392 10.660 1.00 90.69 208 ASN A C 1
ATOM 1582 O O . ASN A 1 208 ? -8.110 13.232 11.202 1.00 90.69 208 ASN A O 1
ATOM 1586 N N . SER A 1 209 ? -7.306 11.134 11.107 1.00 89.25 209 SER A N 1
ATOM 1587 C CA . SER A 1 209 ? -8.064 10.645 12.262 1.00 89.25 209 SER A CA 1
ATOM 1588 C C . SER A 1 209 ? -7.600 11.253 13.589 1.00 89.25 209 SER A C 1
ATOM 1590 O O . SER A 1 209 ? -8.408 11.438 14.500 1.00 89.25 209 SER A O 1
ATOM 1592 N N . LEU A 1 210 ? -6.312 11.575 13.717 1.00 86.69 210 LEU A N 1
ATOM 1593 C CA . LEU A 1 210 ? -5.791 12.326 14.855 1.00 86.69 210 LEU A CA 1
ATOM 1594 C C . LEU A 1 210 ? -6.248 13.789 14.785 1.00 86.69 210 LEU A C 1
ATOM 1596 O O . LEU A 1 210 ? -6.802 14.302 15.755 1.00 86.69 210 LEU A O 1
ATOM 1600 N N . CYS A 1 211 ? -6.089 14.437 13.627 1.00 86.25 211 CYS A N 1
ATOM 1601 C CA . CYS A 1 211 ? -6.443 15.837 13.415 1.00 86.25 211 CYS A CA 1
ATOM 1602 C C . CYS A 1 211 ? -7.916 16.114 13.712 1.00 86.25 211 CYS A C 1
ATOM 1604 O O . CYS A 1 211 ? -8.217 17.108 14.372 1.00 86.25 211 CYS A O 1
ATOM 1606 N N . SER A 1 212 ? -8.824 15.218 13.309 1.00 88.12 212 SER A N 1
ATOM 1607 C CA . SER A 1 212 ? -10.266 15.357 13.559 1.00 88.12 212 SER A CA 1
ATOM 1608 C C . SER A 1 212 ? -10.641 15.339 15.047 1.00 88.12 212 SER A C 1
ATOM 1610 O O . SER A 1 212 ? -11.771 15.658 15.404 1.00 88.12 212 SER A O 1
ATOM 1612 N N . ARG A 1 213 ? -9.711 14.941 15.924 1.00 85.25 213 ARG A N 1
ATOM 1613 C CA . ARG A 1 213 ? -9.876 14.877 17.385 1.00 85.25 213 ARG A CA 1
ATOM 1614 C C . ARG A 1 213 ? -9.101 15.977 18.112 1.00 85.25 213 ARG A C 1
ATOM 1616 O O . ARG A 1 213 ? -9.144 16.044 19.340 1.00 85.25 213 ARG A O 1
ATOM 1623 N N . THR A 1 214 ? -8.373 16.812 17.375 1.00 83.56 214 THR A N 1
ATOM 1624 C CA . THR A 1 214 ? -7.574 17.916 17.915 1.00 83.56 214 THR A CA 1
ATOM 1625 C C . THR A 1 214 ? -8.216 19.260 17.605 1.00 83.56 214 THR A C 1
ATOM 1627 O O . THR A 1 214 ? -9.053 19.377 16.713 1.00 83.56 214 THR A O 1
ATOM 1630 N N . LYS A 1 215 ? -7.823 20.295 18.351 1.00 84.88 215 LYS A N 1
ATOM 1631 C CA . LYS A 1 215 ? -8.218 21.667 18.029 1.00 84.88 215 LYS A CA 1
ATOM 1632 C C . LYS A 1 215 ? -7.521 22.115 16.742 1.00 84.88 215 LYS A C 1
ATOM 1634 O O . LYS A 1 215 ? -6.421 21.661 16.420 1.00 84.88 215 LYS A O 1
ATOM 1639 N N . GLU A 1 216 ? -8.162 23.027 16.022 1.00 79.94 216 GLU A N 1
ATOM 1640 C CA . GLU A 1 216 ? -7.598 23.612 14.808 1.00 79.94 216 GLU A CA 1
ATOM 1641 C C . GLU A 1 216 ? -6.203 24.205 15.079 1.00 79.94 216 GLU A C 1
ATOM 1643 O O . GLU A 1 216 ? -5.964 24.834 16.111 1.00 79.94 216 GLU A O 1
ATOM 1648 N N . GLY A 1 217 ? -5.255 23.940 14.177 1.00 79.06 217 GLY A N 1
ATOM 1649 C CA . GLY A 1 217 ? -3.874 24.422 14.276 1.00 79.06 217 GLY A CA 1
ATOM 1650 C C . GLY A 1 217 ? -2.952 23.644 15.227 1.00 79.06 217 GLY A C 1
ATOM 1651 O O . GLY A 1 217 ? -1.749 23.887 15.209 1.00 79.06 217 GLY A O 1
ATOM 1652 N N . THR A 1 218 ? -3.453 22.683 16.019 1.00 84.88 218 THR A N 1
ATOM 1653 C CA . THR A 1 218 ? -2.602 21.889 16.932 1.00 84.88 218 THR A CA 1
ATOM 1654 C C . THR A 1 218 ? -2.253 20.499 16.406 1.00 84.88 218 THR A C 1
ATOM 1656 O O . THR A 1 218 ? -1.433 19.823 17.024 1.00 84.88 218 THR A O 1
ATOM 1659 N N . CYS A 1 219 ? -2.859 20.051 15.300 1.00 84.12 219 CYS A N 1
ATOM 1660 C CA . CYS A 1 219 ? -2.684 18.676 14.823 1.00 84.12 219 CYS A CA 1
ATOM 1661 C C . CYS A 1 219 ? -1.215 18.324 14.562 1.00 84.12 219 CYS A C 1
ATOM 1663 O O . CYS A 1 219 ? -0.751 17.299 15.050 1.00 84.12 219 CYS A O 1
ATOM 1665 N N . GLU A 1 220 ? -0.468 19.193 13.874 1.00 84.75 220 GLU A N 1
ATOM 1666 C CA . GLU A 1 220 ? 0.948 18.947 13.574 1.00 84.75 220 GLU A CA 1
ATOM 1667 C C . GLU A 1 220 ? 1.767 18.758 14.857 1.00 84.75 220 GLU A C 1
ATOM 1669 O O . GLU A 1 220 ? 2.540 17.814 14.973 1.00 84.75 220 GLU A O 1
ATOM 1674 N N . ILE A 1 221 ? 1.536 19.592 15.875 1.00 86.19 221 ILE A N 1
ATOM 1675 C CA . ILE A 1 221 ? 2.228 19.494 17.168 1.00 86.19 221 ILE A CA 1
ATOM 1676 C C . ILE A 1 221 ? 1.912 18.155 17.849 1.00 86.19 221 ILE A C 1
ATOM 1678 O O . ILE A 1 221 ? 2.816 17.475 18.334 1.00 86.19 221 ILE A O 1
ATOM 1682 N N . VAL A 1 222 ? 0.637 17.752 17.865 1.00 85.44 222 VAL A N 1
ATOM 1683 C CA . VAL A 1 222 ? 0.207 16.485 18.477 1.00 85.44 222 VAL A CA 1
ATOM 1684 C C . VAL A 1 222 ? 0.761 15.292 17.701 1.00 85.44 222 VAL A C 1
ATOM 1686 O O . VAL A 1 222 ? 1.240 14.341 18.314 1.00 85.44 222 VAL A O 1
ATOM 1689 N N . PHE A 1 223 ? 0.754 15.342 16.370 1.00 86.19 223 PHE A N 1
ATOM 1690 C CA . PHE A 1 223 ? 1.314 14.289 15.530 1.00 86.19 223 PHE A CA 1
ATOM 1691 C C . PHE A 1 223 ? 2.831 14.169 15.702 1.00 86.19 223 PHE A C 1
ATOM 1693 O O . PHE A 1 223 ? 3.351 13.062 15.803 1.00 86.19 223 PHE A O 1
ATOM 1700 N N . GLN A 1 224 ? 3.559 15.280 15.807 1.00 86.00 224 GLN A N 1
ATOM 1701 C CA . GLN A 1 224 ? 4.999 15.229 16.061 1.00 86.00 224 GLN A CA 1
ATOM 1702 C C . GLN A 1 224 ? 5.332 14.663 17.446 1.00 86.00 224 GLN A C 1
ATOM 1704 O O . GLN A 1 224 ? 6.334 13.960 17.578 1.00 86.00 224 GLN A O 1
ATOM 1709 N N . ALA A 1 225 ? 4.498 14.937 18.454 1.00 86.00 225 ALA A N 1
ATOM 1710 C CA . ALA A 1 225 ? 4.709 14.474 19.825 1.00 86.00 225 ALA A CA 1
ATOM 1711 C C . ALA A 1 225 ? 4.271 13.017 20.064 1.00 86.00 225 ALA A C 1
ATOM 1713 O O . ALA A 1 225 ? 4.948 12.286 20.783 1.00 86.00 225 ALA A O 1
ATOM 1714 N N . TYR A 1 226 ? 3.145 12.595 19.480 1.00 83.19 226 TYR A N 1
ATOM 1715 C CA . TYR A 1 226 ? 2.473 11.328 19.805 1.00 83.19 226 TYR A CA 1
ATOM 1716 C C . TYR A 1 226 ? 2.157 10.450 18.591 1.00 83.19 226 TYR A C 1
ATOM 1718 O O . TYR A 1 226 ? 1.689 9.325 18.759 1.00 83.19 226 TYR A O 1
ATOM 1726 N N . GLY A 1 227 ? 2.368 10.954 17.376 1.00 84.06 227 GLY A N 1
ATOM 1727 C CA . GLY A 1 227 ? 2.094 10.223 16.148 1.00 84.06 227 GLY A CA 1
ATOM 1728 C C . GLY A 1 227 ? 3.063 9.064 15.960 1.00 84.06 227 GLY A C 1
ATOM 1729 O O . GLY A 1 227 ? 4.284 9.221 16.053 1.00 84.06 227 GLY A O 1
ATOM 1730 N N . ASN A 1 228 ? 2.520 7.891 15.646 1.00 89.19 228 ASN A N 1
ATOM 1731 C CA . ASN A 1 228 ? 3.336 6.740 15.294 1.00 89.19 228 ASN A CA 1
ATOM 1732 C C . ASN A 1 228 ? 3.882 6.947 13.873 1.00 89.19 228 ASN A C 1
ATOM 1734 O O . ASN A 1 228 ? 3.119 7.100 12.917 1.00 89.19 228 ASN A O 1
ATOM 1738 N N . LYS A 1 229 ? 5.211 6.956 13.734 1.00 87.69 229 LYS A N 1
ATOM 1739 C CA . LYS A 1 229 ? 5.896 7.168 12.453 1.00 87.69 229 LYS A CA 1
ATOM 1740 C C . LYS A 1 229 ? 6.312 5.813 11.874 1.00 87.69 229 LYS A C 1
ATOM 1742 O O . LYS A 1 229 ? 7.131 5.135 12.499 1.00 87.69 229 LYS A O 1
ATOM 1747 N N . PRO A 1 230 ? 5.763 5.387 10.723 1.00 89.31 230 PRO A N 1
ATOM 1748 C CA . PRO A 1 230 ? 6.189 4.144 10.104 1.00 89.31 230 PRO A CA 1
ATOM 1749 C C . PRO A 1 230 ? 7.628 4.250 9.604 1.00 89.31 230 PRO A C 1
ATOM 1751 O O . PRO A 1 230 ? 8.096 5.323 9.218 1.00 89.31 230 PRO A O 1
ATOM 1754 N N . GLN A 1 231 ? 8.314 3.110 9.565 1.00 87.50 231 GLN A N 1
ATOM 1755 C CA . GLN A 1 231 ? 9.562 3.008 8.825 1.00 87.50 231 GLN A CA 1
ATOM 1756 C C . GLN A 1 231 ? 9.260 3.105 7.327 1.00 87.50 231 GLN A C 1
ATOM 1758 O O . GLN A 1 231 ? 8.321 2.475 6.839 1.00 87.50 231 GLN A O 1
ATOM 1763 N N . ALA A 1 232 ? 10.073 3.874 6.606 1.00 86.75 232 ALA A N 1
ATOM 1764 C CA . ALA A 1 232 ? 10.011 3.944 5.154 1.00 86.75 232 ALA A CA 1
ATOM 1765 C C . ALA A 1 232 ? 10.170 2.549 4.520 1.00 86.75 232 ALA A C 1
ATOM 1767 O O . ALA A 1 232 ? 10.936 1.727 5.046 1.00 86.75 232 ALA A O 1
ATOM 1768 N N . PRO A 1 233 ? 9.496 2.264 3.391 1.00 90.56 233 PRO A N 1
ATOM 1769 C CA . PRO A 1 233 ? 9.758 1.038 2.663 1.00 90.56 233 PRO A CA 1
ATOM 1770 C C . PRO A 1 233 ? 11.203 1.059 2.156 1.00 90.56 233 PRO A C 1
ATOM 1772 O O . PRO A 1 233 ? 11.756 2.102 1.809 1.00 90.56 233 PRO A O 1
ATOM 1775 N N . LYS A 1 234 ? 11.823 -0.119 2.098 1.00 90.00 234 LYS A N 1
ATOM 1776 C CA . LYS A 1 234 ? 13.081 -0.274 1.371 1.00 90.00 234 LYS A CA 1
ATOM 1777 C C . LYS A 1 234 ? 12.794 -0.087 -0.121 1.00 90.00 234 LYS A C 1
ATOM 1779 O O . LYS A 1 234 ? 11.856 -0.714 -0.606 1.00 90.00 234 LYS A O 1
ATOM 1784 N N . PHE A 1 235 ? 13.592 0.731 -0.796 1.00 91.88 235 PHE A N 1
ATOM 1785 C CA . PHE A 1 235 ? 13.560 0.912 -2.249 1.00 91.88 235 PHE A CA 1
ATOM 1786 C C . PHE A 1 235 ? 14.501 -0.077 -2.961 1.00 91.88 235 PHE A C 1
ATOM 1788 O O . PHE A 1 235 ? 15.360 -0.697 -2.322 1.00 91.88 235 PHE A O 1
ATOM 1795 N N . GLY A 1 236 ? 14.338 -0.200 -4.274 1.00 93.38 236 GLY A N 1
ATOM 1796 C CA . GLY A 1 236 ? 15.108 -1.050 -5.176 1.00 93.38 236 GLY A CA 1
ATOM 1797 C C . GLY A 1 236 ? 14.338 -2.282 -5.642 1.00 93.38 236 GLY A C 1
ATOM 1798 O O . GLY A 1 236 ? 14.977 -3.283 -5.954 1.00 93.38 236 GLY A O 1
ATOM 1799 N N . ARG A 1 237 ? 12.998 -2.274 -5.622 1.00 95.81 237 ARG A N 1
ATOM 1800 C CA . ARG A 1 237 ? 12.210 -3.400 -6.148 1.00 95.81 237 ARG A CA 1
ATOM 1801 C C . ARG A 1 237 ? 12.341 -3.486 -7.661 1.00 95.81 237 ARG A C 1
ATOM 1803 O O . ARG A 1 237 ? 12.354 -2.456 -8.331 1.00 95.81 237 ARG A O 1
ATOM 1810 N N . VAL A 1 238 ? 12.405 -4.707 -8.178 1.00 95.50 238 VAL A N 1
ATOM 1811 C CA . VAL A 1 238 ? 12.472 -4.981 -9.617 1.00 95.50 238 VAL A CA 1
ATOM 1812 C C . VAL A 1 238 ? 11.074 -5.301 -10.127 1.00 95.50 238 VAL A C 1
ATOM 1814 O O . VAL A 1 238 ? 10.433 -6.210 -9.602 1.00 95.50 238 VAL A O 1
ATOM 1817 N N . ASP A 1 239 ? 10.628 -4.563 -11.143 1.00 96.88 239 ASP A N 1
ATOM 1818 C CA . ASP A 1 239 ? 9.362 -4.852 -11.810 1.00 96.88 239 ASP A CA 1
ATOM 1819 C C . ASP A 1 239 ? 9.501 -6.080 -12.718 1.00 96.88 239 ASP A C 1
ATOM 1821 O O . ASP A 1 239 ? 10.519 -6.265 -13.394 1.00 96.88 239 ASP A O 1
ATOM 1825 N N . THR A 1 240 ? 8.465 -6.911 -12.753 1.00 96.62 240 THR A N 1
ATOM 1826 C CA . THR A 1 240 ? 8.328 -7.967 -13.757 1.00 96.62 240 THR A CA 1
ATOM 1827 C C . THR A 1 240 ? 7.847 -7.392 -15.092 1.00 96.62 240 THR A C 1
ATOM 1829 O O . THR A 1 240 ? 7.312 -6.289 -15.159 1.00 96.62 240 THR A O 1
ATOM 1832 N N . SER A 1 241 ? 8.038 -8.146 -16.175 1.00 95.00 241 SER A N 1
ATOM 1833 C CA . SER A 1 241 ? 7.586 -7.790 -17.527 1.00 95.00 241 SER A CA 1
ATOM 1834 C C . SER A 1 241 ? 6.349 -8.567 -17.986 1.00 95.00 241 SER A C 1
ATOM 1836 O O . SER A 1 241 ? 5.926 -8.439 -19.137 1.00 95.00 241 SER A O 1
ATOM 1838 N N . SER A 1 242 ? 5.786 -9.405 -17.114 1.00 95.38 242 SER A N 1
ATOM 1839 C CA . SER A 1 242 ? 4.631 -10.251 -17.406 1.00 95.38 242 SER A CA 1
ATOM 1840 C C . SER A 1 242 ? 3.689 -10.337 -16.214 1.00 95.38 242 SER A C 1
ATOM 1842 O O . SER A 1 242 ? 4.112 -10.180 -15.072 1.00 95.38 242 SER A O 1
ATOM 1844 N N . ALA A 1 243 ? 2.424 -10.649 -16.482 1.00 97.00 243 ALA A N 1
ATOM 1845 C CA . ALA A 1 243 ? 1.435 -10.883 -15.440 1.00 97.00 243 ALA A CA 1
ATOM 1846 C C . ALA A 1 243 ? 1.786 -12.104 -14.571 1.00 97.00 243 ALA A C 1
ATOM 1848 O O . ALA A 1 243 ? 2.366 -13.079 -15.060 1.00 97.00 243 ALA A O 1
ATOM 1849 N N . ASP A 1 244 ? 1.376 -12.063 -13.305 1.00 96.25 244 ASP A N 1
ATOM 1850 C CA . ASP A 1 244 ? 1.458 -13.200 -12.390 1.00 96.25 244 ASP A CA 1
ATOM 1851 C C . ASP A 1 244 ? 0.345 -14.231 -12.671 1.00 96.25 244 ASP A C 1
ATOM 1853 O O . ASP A 1 244 ? -0.484 -14.068 -13.569 1.00 96.25 244 ASP A O 1
ATOM 1857 N N . SER A 1 245 ? 0.323 -15.336 -11.919 1.00 93.88 245 SER A N 1
ATOM 1858 C CA . SER A 1 245 ? -0.698 -16.382 -12.077 1.00 93.88 245 SER A CA 1
ATOM 1859 C C . SER A 1 245 ? -2.099 -15.876 -11.705 1.00 93.88 245 SER A C 1
ATOM 1861 O O . SER A 1 245 ? -2.299 -15.324 -10.624 1.00 93.88 245 SER A O 1
ATOM 1863 N N . ALA A 1 246 ? -3.073 -16.109 -12.588 1.00 94.12 246 ALA A N 1
ATOM 1864 C CA . ALA A 1 246 ? -4.464 -15.697 -12.393 1.00 94.12 246 ALA A CA 1
ATOM 1865 C C . ALA A 1 246 ? -5.191 -16.505 -11.302 1.00 94.12 246 ALA A C 1
ATOM 1867 O O . ALA A 1 246 ? -4.794 -17.625 -10.971 1.00 94.12 246 ALA A O 1
ATOM 1868 N N . GLY A 1 247 ? -6.291 -15.953 -10.774 1.00 91.69 247 GLY A N 1
ATOM 1869 C CA . GLY A 1 247 ? -7.191 -16.657 -9.846 1.00 91.69 247 GLY A CA 1
ATOM 1870 C C . GLY A 1 247 ? -6.677 -16.783 -8.408 1.00 91.69 247 GLY A C 1
ATOM 1871 O O . GLY A 1 247 ? -7.209 -17.570 -7.628 1.00 91.69 247 GLY A O 1
ATOM 1872 N N . LEU A 1 248 ? -5.631 -16.036 -8.044 1.00 93.44 248 LEU A N 1
ATOM 1873 C CA . LEU A 1 248 ? -5.083 -16.014 -6.684 1.00 93.44 248 LEU A CA 1
ATOM 1874 C C . LEU A 1 248 ? -5.614 -14.845 -5.846 1.00 93.44 248 LEU A C 1
ATOM 1876 O O . LEU A 1 248 ? -5.633 -14.935 -4.614 1.00 93.44 248 LEU A O 1
ATOM 1880 N N . VAL A 1 249 ? -6.035 -13.759 -6.488 1.00 93.81 249 VAL A N 1
ATOM 1881 C CA . VAL A 1 249 ? -6.502 -12.543 -5.818 1.00 93.81 249 VAL A CA 1
ATOM 1882 C C . VAL A 1 249 ? -7.960 -12.727 -5.366 1.00 93.81 249 VAL A C 1
ATOM 1884 O O . VAL A 1 249 ? -8.795 -13.100 -6.187 1.00 93.81 249 VAL A O 1
ATOM 1887 N N . PRO A 1 250 ? -8.294 -12.493 -4.082 1.00 91.75 250 PRO A N 1
ATOM 1888 C CA . PRO A 1 250 ? -9.664 -12.631 -3.585 1.00 91.75 250 PRO A CA 1
ATOM 1889 C C . PRO A 1 250 ? -10.563 -11.496 -4.102 1.00 91.75 250 PRO A C 1
ATOM 1891 O O . PRO A 1 250 ? -10.139 -10.339 -4.150 1.00 91.75 250 PRO A O 1
ATOM 1894 N N . LEU A 1 251 ? -11.818 -11.804 -4.442 1.00 80.88 251 LEU A N 1
ATOM 1895 C CA . LEU A 1 251 ? -12.741 -10.852 -5.070 1.00 80.88 251 LEU A CA 1
ATOM 1896 C C . LEU A 1 251 ? -13.482 -9.990 -4.051 1.00 80.88 251 LEU A C 1
ATOM 1898 O O . LEU A 1 251 ? -13.624 -8.777 -4.242 1.00 80.88 251 LEU A O 1
ATOM 1902 N N . SER A 1 252 ? -14.027 -10.595 -2.994 1.00 72.19 252 SER A N 1
ATOM 1903 C CA . SER A 1 252 ? -14.804 -9.844 -1.987 1.00 72.19 252 SER A CA 1
ATOM 1904 C C . SER A 1 252 ? -15.136 -10.625 -0.716 1.00 72.19 252 SER A C 1
ATOM 1906 O O . SER A 1 252 ? -15.341 -10.008 0.329 1.00 72.19 252 SER A O 1
ATOM 1908 N N . GLU A 1 253 ? -15.173 -11.956 -0.765 1.00 73.75 253 GLU A N 1
ATOM 1909 C CA . GLU A 1 253 ? -15.594 -12.761 0.380 1.00 73.75 253 GLU A CA 1
ATOM 1910 C C . GLU A 1 253 ? -14.494 -12.871 1.440 1.00 73.75 253 GLU A C 1
ATOM 1912 O O . GLU A 1 253 ? -13.352 -13.241 1.165 1.00 73.75 253 GLU A O 1
ATOM 1917 N N . VAL A 1 254 ? -14.836 -12.609 2.704 1.00 75.44 254 VAL A N 1
ATOM 1918 C CA . VAL A 1 254 ? -13.866 -12.649 3.817 1.00 75.44 254 VAL A CA 1
ATOM 1919 C C . VAL A 1 254 ? -13.237 -14.038 3.986 1.00 75.44 254 VAL A C 1
ATOM 1921 O O . VAL A 1 254 ? -12.107 -14.145 4.467 1.00 75.44 254 VAL A O 1
ATOM 1924 N N . SER A 1 255 ? -13.927 -15.110 3.585 1.00 80.31 255 SER A N 1
ATOM 1925 C CA . SER A 1 255 ? -13.350 -16.459 3.524 1.00 80.31 255 SER A CA 1
ATOM 1926 C C . SER A 1 255 ? -12.196 -16.556 2.526 1.00 80.31 255 SER A C 1
ATOM 1928 O O . SER A 1 255 ? -11.156 -17.103 2.876 1.00 80.31 255 SER A O 1
ATOM 1930 N N . GLU A 1 256 ? -12.317 -15.950 1.344 1.00 87.69 256 GLU A N 1
ATOM 1931 C CA . GLU A 1 256 ? -11.238 -15.928 0.346 1.00 87.69 256 GLU A CA 1
ATOM 1932 C C . GLU A 1 256 ? -10.028 -15.149 0.868 1.00 87.69 256 GLU A C 1
ATOM 1934 O O . GLU A 1 256 ? -8.883 -15.551 0.666 1.00 87.69 256 GLU A O 1
ATOM 1939 N N . PHE A 1 257 ? -10.262 -14.071 1.625 1.00 89.12 257 PHE A N 1
ATOM 1940 C CA . PHE A 1 257 ? -9.189 -13.352 2.311 1.00 89.12 257 PHE A CA 1
ATOM 1941 C C . PHE A 1 257 ? -8.487 -14.219 3.364 1.00 89.12 257 PHE A C 1
ATOM 1943 O O . PHE A 1 257 ? -7.267 -14.130 3.496 1.00 89.12 257 PHE A O 1
ATOM 1950 N N . LYS A 1 258 ? -9.206 -15.076 4.103 1.00 90.00 258 LYS A N 1
ATOM 1951 C CA . LYS A 1 258 ? -8.574 -16.017 5.049 1.00 90.00 258 LYS A CA 1
ATOM 1952 C C . LYS A 1 258 ? -7.627 -16.965 4.314 1.00 90.00 258 LYS A C 1
ATOM 1954 O O . LYS A 1 258 ? -6.479 -17.111 4.738 1.00 90.00 258 LYS A O 1
ATOM 1959 N N . ASP A 1 259 ? -8.083 -17.539 3.205 1.00 92.12 259 ASP A N 1
ATOM 1960 C CA . ASP A 1 259 ? -7.304 -18.492 2.413 1.00 92.12 259 ASP A CA 1
ATOM 1961 C C . ASP A 1 259 ? -6.102 -17.817 1.738 1.00 92.12 259 ASP A C 1
ATOM 1963 O O . ASP A 1 259 ? -4.980 -18.323 1.815 1.00 92.12 259 ASP A O 1
ATOM 1967 N N . ALA A 1 260 ? -6.292 -16.622 1.171 1.00 94.50 260 ALA A N 1
ATOM 1968 C CA . ALA A 1 260 ? -5.215 -15.834 0.580 1.00 94.50 260 ALA A CA 1
ATOM 1969 C C . ALA A 1 260 ? -4.145 -15.461 1.621 1.00 94.50 260 ALA A C 1
ATOM 1971 O O . ALA A 1 260 ? -2.950 -15.652 1.388 1.00 94.50 260 ALA A O 1
ATOM 1972 N N . PHE A 1 261 ? -4.544 -14.976 2.803 1.00 95.56 261 PHE A N 1
ATOM 1973 C CA . PHE A 1 261 ? -3.597 -14.630 3.869 1.00 95.56 261 PHE A CA 1
ATOM 1974 C C . PHE A 1 261 ? -2.845 -15.856 4.391 1.00 95.56 261 PHE A C 1
ATOM 1976 O O . PHE A 1 261 ? -1.638 -15.767 4.637 1.00 95.56 261 PHE A O 1
ATOM 1983 N N . ALA A 1 262 ? -3.518 -17.002 4.513 1.00 95.19 262 ALA A N 1
ATOM 1984 C CA . ALA A 1 262 ? -2.876 -18.257 4.884 1.00 95.19 262 ALA A CA 1
ATOM 1985 C C . ALA A 1 262 ? -1.843 -18.697 3.831 1.00 95.19 262 ALA A C 1
ATOM 1987 O O . ALA A 1 262 ? -0.699 -18.987 4.194 1.00 95.19 262 ALA A O 1
ATOM 1988 N N . ARG A 1 263 ? -2.203 -18.662 2.538 1.00 96.56 263 ARG A N 1
ATOM 1989 C CA . ARG A 1 263 ? -1.308 -18.971 1.407 1.00 96.56 263 ARG A CA 1
ATOM 1990 C C . ARG A 1 263 ? -0.067 -18.079 1.394 1.00 96.56 263 ARG A C 1
ATOM 1992 O O . ARG A 1 263 ? 1.050 -18.570 1.247 1.00 96.56 263 ARG A O 1
ATOM 1999 N N . MET A 1 264 ? -0.241 -16.782 1.636 1.00 97.19 264 MET A N 1
ATOM 2000 C CA . MET A 1 264 ? 0.855 -15.812 1.720 1.00 97.19 264 MET A CA 1
ATOM 2001 C C . MET A 1 264 ? 1.728 -15.965 2.982 1.00 97.19 264 MET A C 1
ATOM 2003 O O . MET A 1 264 ? 2.771 -15.322 3.107 1.00 97.19 264 MET A O 1
ATOM 2007 N N . GLY A 1 265 ? 1.324 -16.791 3.956 1.00 96.25 265 GLY A N 1
ATOM 2008 C CA . GLY A 1 265 ? 2.015 -16.930 5.241 1.00 96.25 265 GLY A CA 1
ATOM 2009 C C . GLY A 1 265 ? 1.848 -15.728 6.176 1.00 96.25 265 GLY A C 1
ATOM 2010 O O . GLY A 1 265 ? 2.701 -15.469 7.038 1.00 96.25 265 GLY A O 1
ATOM 2011 N N . LEU A 1 266 ? 0.766 -14.972 6.006 1.00 96.50 266 LEU A N 1
ATOM 2012 C CA . LEU A 1 266 ? 0.380 -13.897 6.905 1.00 96.50 266 LEU A CA 1
ATOM 2013 C C . LEU A 1 266 ? -0.340 -14.462 8.136 1.00 96.50 266 LEU A C 1
ATOM 2015 O O . LEU A 1 266 ? -0.949 -15.527 8.118 1.00 96.50 266 LEU A O 1
ATOM 2019 N N . SER A 1 267 ? -0.196 -13.766 9.259 1.00 95.25 267 SER A N 1
ATOM 2020 C CA . SER A 1 267 ? -0.794 -14.164 10.529 1.00 95.25 267 SER A CA 1
ATOM 2021 C C . SER A 1 267 ? -2.253 -13.723 10.618 1.00 95.25 267 SER A C 1
ATOM 2023 O O . SER A 1 267 ? -2.689 -12.808 9.923 1.00 95.25 267 SER A O 1
ATOM 2025 N N . VAL A 1 268 ? -2.992 -14.310 11.561 1.00 94.25 268 VAL A N 1
ATOM 2026 C CA . VAL A 1 268 ? -4.357 -13.874 11.902 1.00 94.25 268 VAL A CA 1
ATOM 2027 C C . VAL A 1 268 ? -4.402 -12.385 12.267 1.00 94.25 268 VAL A C 1
ATOM 2029 O O . VAL A 1 268 ? -5.349 -11.689 11.916 1.00 94.25 268 VAL A O 1
ATOM 2032 N N . THR A 1 269 ? -3.366 -11.877 12.939 1.00 94.94 269 THR A N 1
ATOM 2033 C CA . THR A 1 269 ? -3.252 -10.454 13.277 1.00 94.94 269 THR A CA 1
ATOM 2034 C C . THR A 1 269 ? -3.100 -9.589 12.027 1.00 94.94 269 THR A C 1
ATOM 2036 O O . THR A 1 269 ? -3.744 -8.545 11.943 1.00 94.94 269 THR A O 1
ATOM 2039 N N . ASP A 1 270 ? -2.295 -10.036 11.055 1.00 96.25 270 ASP A N 1
ATOM 2040 C CA . ASP A 1 270 ? -2.122 -9.339 9.773 1.00 96.25 270 ASP A CA 1
ATOM 2041 C C . ASP A 1 270 ? -3.470 -9.275 9.026 1.00 96.25 270 ASP A C 1
ATOM 2043 O O . ASP A 1 270 ? -3.852 -8.215 8.535 1.00 96.25 270 ASP A O 1
ATOM 2047 N N . LEU A 1 271 ? -4.231 -10.380 9.015 1.00 94.44 271 LEU A N 1
ATOM 2048 C CA . LEU A 1 271 ? -5.579 -10.440 8.437 1.00 94.44 271 LEU A CA 1
ATOM 2049 C C . LEU A 1 271 ? -6.537 -9.459 9.123 1.00 94.44 271 LEU A C 1
ATOM 2051 O O . LEU A 1 271 ? -7.165 -8.644 8.453 1.00 94.44 271 LEU A O 1
ATOM 2055 N N . CYS A 1 272 ? -6.624 -9.500 10.456 1.00 94.25 272 CYS A N 1
ATOM 2056 C CA . CYS A 1 272 ? -7.563 -8.675 11.219 1.00 94.25 272 CYS A CA 1
ATOM 2057 C C . CYS A 1 272 ? -7.300 -7.169 11.079 1.00 94.25 272 CYS A C 1
ATOM 2059 O O . CYS A 1 272 ? -8.230 -6.380 11.218 1.00 94.25 272 CYS A O 1
ATOM 2061 N N . VAL A 1 273 ? -6.052 -6.752 10.840 1.00 95.06 273 VAL A N 1
ATOM 2062 C CA . VAL A 1 273 ? -5.720 -5.325 10.708 1.00 95.06 273 VAL A CA 1
ATOM 2063 C C . VAL A 1 273 ? -5.789 -4.821 9.264 1.00 95.06 273 VAL A C 1
ATOM 2065 O O . VAL A 1 273 ? -6.110 -3.652 9.057 1.00 95.06 273 VAL A O 1
ATOM 2068 N N . LEU A 1 274 ? -5.502 -5.671 8.269 1.00 94.44 274 LEU A N 1
ATOM 2069 C CA . LEU A 1 274 ? -5.448 -5.272 6.857 1.00 94.44 274 LEU A CA 1
ATOM 2070 C C . LEU A 1 274 ? -6.764 -5.509 6.112 1.00 94.44 274 LEU A C 1
ATOM 2072 O O . LEU A 1 274 ? -7.196 -4.624 5.375 1.00 94.44 274 LEU A O 1
ATOM 2076 N N . ALA A 1 275 ? -7.412 -6.664 6.297 1.00 91.69 275 ALA A N 1
ATOM 2077 C CA . ALA A 1 275 ? -8.587 -7.031 5.504 1.00 91.69 275 ALA A CA 1
ATOM 2078 C C . ALA A 1 275 ? -9.731 -6.006 5.595 1.00 91.69 275 ALA A C 1
ATOM 2080 O O . ALA A 1 275 ? -10.190 -5.587 4.536 1.00 91.69 275 ALA A O 1
ATOM 2081 N N . PRO A 1 276 ? -10.122 -5.489 6.784 1.00 90.19 276 PRO A N 1
ATOM 2082 C CA . PRO A 1 276 ? -11.196 -4.493 6.878 1.00 90.19 276 PRO A CA 1
ATOM 2083 C C . PRO A 1 276 ? -10.920 -3.206 6.088 1.00 90.19 276 PRO A C 1
ATOM 2085 O O . PRO A 1 276 ? -11.839 -2.491 5.707 1.00 90.19 276 PRO A O 1
ATOM 2088 N N . VAL A 1 277 ? -9.643 -2.886 5.867 1.00 90.31 277 VAL A N 1
ATOM 2089 C CA . VAL A 1 277 ? -9.228 -1.708 5.103 1.00 90.31 277 VAL A CA 1
ATOM 2090 C C . VAL A 1 277 ? -9.227 -1.992 3.602 1.00 90.31 277 VAL A C 1
ATOM 2092 O O . VAL A 1 277 ? -9.651 -1.139 2.826 1.00 90.31 277 VAL A O 1
ATOM 2095 N N . ILE A 1 278 ? -8.754 -3.175 3.202 1.00 91.19 278 ILE A N 1
ATOM 2096 C CA . ILE A 1 278 ? -8.644 -3.597 1.798 1.00 91.19 278 ILE A CA 1
ATOM 2097 C C . ILE A 1 278 ? -10.025 -3.799 1.170 1.00 91.19 278 ILE A C 1
ATOM 2099 O O . ILE A 1 278 ? -10.249 -3.392 0.032 1.00 91.19 278 ILE A O 1
ATOM 2103 N N . THR A 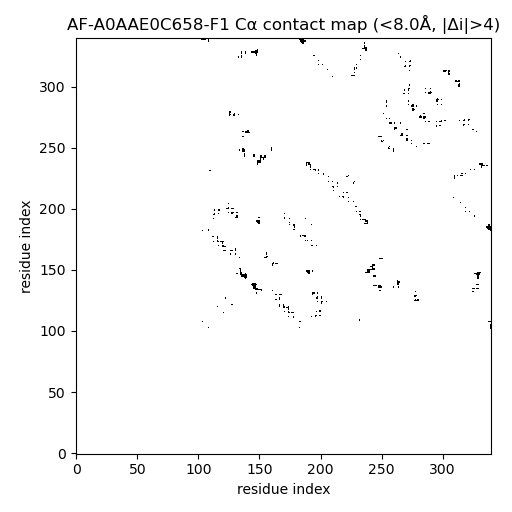1 279 ? -10.963 -4.394 1.906 1.00 85.75 279 THR A N 1
ATOM 2104 C CA . THR A 1 279 ? -12.334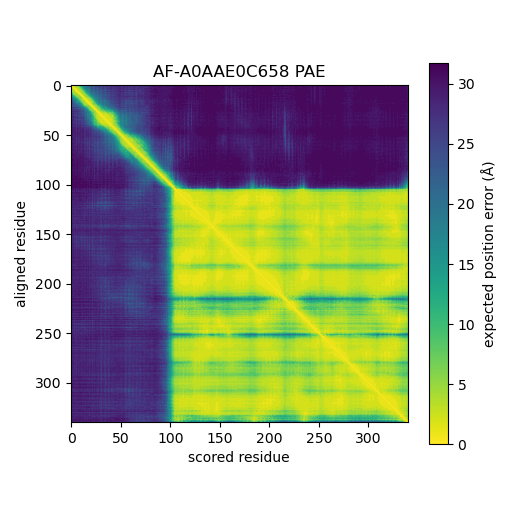 -4.609 1.420 1.00 85.75 279 THR A CA 1
ATOM 2105 C C . THR A 1 279 ? -13.145 -3.314 1.341 1.00 85.75 279 THR A C 1
ATOM 2107 O O . THR A 1 279 ? -14.157 -3.268 0.649 1.00 85.75 279 THR A O 1
ATOM 2110 N N . GLY A 1 280 ? -12.724 -2.256 2.042 1.00 80.81 280 GLY A N 1
ATOM 2111 C CA . GLY A 1 280 ? -13.437 -0.978 2.116 1.00 80.81 280 GLY A CA 1
ATOM 2112 C C . GLY A 1 280 ? -14.679 -0.993 3.015 1.00 80.81 280 GLY A C 1
ATOM 2113 O O . GLY A 1 280 ? -15.186 0.077 3.348 1.00 80.81 280 GLY A O 1
ATOM 2114 N N . ASP A 1 281 ? -15.125 -2.170 3.460 1.00 82.06 281 ASP A N 1
ATOM 2115 C CA . ASP A 1 281 ? -16.235 -2.349 4.394 1.00 82.06 281 ASP A CA 1
ATOM 2116 C C . ASP A 1 281 ? -15.722 -2.914 5.722 1.00 82.06 281 ASP A C 1
ATOM 2118 O O . ASP A 1 281 ? -15.645 -4.128 5.946 1.00 82.06 281 ASP A O 1
ATOM 2122 N N . ILE A 1 282 ? -15.344 -1.995 6.612 1.00 84.12 282 ILE A N 1
ATOM 2123 C CA . ILE A 1 282 ? -14.777 -2.333 7.918 1.00 84.12 282 ILE A CA 1
ATOM 2124 C C . ILE A 1 282 ? -15.795 -3.087 8.779 1.00 84.12 282 ILE A C 1
ATOM 2126 O O . ILE A 1 282 ? -15.416 -4.018 9.487 1.00 84.12 282 ILE A O 1
ATOM 2130 N N . GLU A 1 283 ? -17.069 -2.692 8.741 1.00 85.06 283 GLU A N 1
ATOM 2131 C CA . GLU A 1 283 ? -18.100 -3.247 9.618 1.00 85.06 283 GLU A CA 1
ATOM 2132 C C . GLU A 1 283 ? -18.437 -4.682 9.222 1.00 85.06 283 GLU A C 1
ATOM 2134 O O . GLU A 1 283 ? -18.340 -5.579 10.066 1.00 85.06 283 GLU A O 1
ATOM 2139 N N . SER A 1 284 ? -18.724 -4.925 7.940 1.00 84.44 284 SER A N 1
ATOM 2140 C CA . SER A 1 284 ? -19.017 -6.275 7.446 1.00 84.44 284 SER A CA 1
ATOM 2141 C C . SER A 1 284 ? -17.804 -7.192 7.573 1.00 84.44 284 SER A C 1
ATOM 2143 O O . SER A 1 284 ? -17.934 -8.337 8.012 1.00 84.44 284 SER A O 1
ATOM 2145 N N . SER A 1 285 ? -16.599 -6.685 7.286 1.00 86.00 285 SER A N 1
ATOM 2146 C CA . SER A 1 285 ? -15.370 -7.474 7.441 1.00 86.00 285 SER A CA 1
ATOM 2147 C C . SER A 1 285 ? -15.132 -7.868 8.894 1.00 86.00 285 SER A C 1
ATOM 2149 O O . SER A 1 285 ? -14.839 -9.027 9.188 1.00 86.00 285 SER A O 1
ATOM 2151 N N . ASN A 1 286 ? -15.302 -6.926 9.824 1.00 87.44 286 ASN A N 1
ATOM 2152 C CA . ASN A 1 286 ? -15.162 -7.207 11.247 1.00 87.44 286 ASN A CA 1
ATOM 2153 C C . ASN A 1 286 ? -16.232 -8.185 11.737 1.00 87.44 286 ASN A C 1
ATOM 2155 O O . ASN A 1 286 ? -15.908 -9.058 12.541 1.00 87.44 286 ASN A O 1
ATOM 2159 N N . ALA A 1 287 ? -17.475 -8.076 11.261 1.00 87.19 287 ALA A N 1
ATOM 2160 C CA . ALA A 1 287 ? -18.554 -8.991 11.623 1.00 87.19 287 ALA A CA 1
ATOM 2161 C C . ALA A 1 287 ? -18.245 -10.432 11.184 1.00 87.19 287 ALA A C 1
ATOM 2163 O O . ALA A 1 287 ? -18.331 -11.355 11.994 1.00 87.19 287 ALA A O 1
ATOM 2164 N N . LEU A 1 288 ? -17.794 -10.616 9.939 1.00 85.56 288 LEU A N 1
ATOM 2165 C CA . LEU A 1 288 ? -17.437 -11.925 9.381 1.00 85.56 288 LEU A CA 1
ATOM 2166 C C . LEU A 1 288 ? -16.192 -12.537 10.037 1.00 85.56 288 LEU A C 1
ATOM 2168 O O . LEU A 1 288 ? -16.124 -13.748 10.264 1.00 85.56 288 LEU A O 1
ATOM 2172 N N . LEU A 1 289 ? -15.196 -11.714 10.371 1.00 88.00 289 LEU A N 1
ATOM 2173 C CA . LEU A 1 289 ? -14.010 -12.174 11.092 1.00 88.00 289 LEU A CA 1
ATOM 2174 C C . LEU A 1 289 ? -14.333 -12.525 12.552 1.00 88.00 289 LEU A C 1
ATOM 2176 O O . LEU A 1 289 ? -13.814 -13.519 13.051 1.00 88.00 289 LEU A O 1
ATOM 2180 N N . SER A 1 290 ? -15.220 -11.775 13.213 1.00 89.69 290 SER A N 1
ATOM 2181 C CA . SER A 1 290 ? -15.569 -11.960 14.633 1.00 89.69 290 SER A CA 1
ATOM 2182 C C . SER A 1 290 ? -16.376 -13.226 14.939 1.00 89.69 290 SER A C 1
ATOM 2184 O O . SER A 1 290 ? -16.613 -13.512 16.111 1.00 89.69 290 SER A O 1
ATOM 2186 N N . VAL A 1 291 ? -16.784 -13.996 13.923 1.00 87.81 291 VAL A N 1
ATOM 2187 C CA . VAL A 1 291 ? -17.366 -15.337 14.116 1.00 87.81 291 VAL A CA 1
ATOM 2188 C C . VAL A 1 291 ? -16.374 -16.264 14.833 1.00 87.81 291 VAL A C 1
ATOM 2190 O O . VAL A 1 291 ? -16.778 -17.101 15.637 1.00 87.81 291 VAL A O 1
ATOM 2193 N N . ASP A 1 292 ? -15.072 -16.091 14.588 1.00 88.06 292 ASP A N 1
ATOM 2194 C CA . ASP A 1 292 ? -14.020 -16.778 15.333 1.00 88.06 292 ASP A CA 1
ATOM 2195 C C . ASP A 1 292 ? -13.671 -15.982 16.603 1.00 88.06 292 ASP A C 1
ATOM 2197 O O . ASP A 1 292 ? -13.269 -14.815 16.538 1.00 88.06 292 ASP A O 1
ATOM 2201 N N . ALA A 1 293 ? -13.785 -16.622 17.771 1.00 89.88 293 ALA A N 1
ATOM 2202 C CA . ALA A 1 293 ? -13.519 -15.992 19.064 1.00 89.88 293 ALA A CA 1
ATOM 2203 C C . ALA A 1 293 ? -12.102 -15.396 19.161 1.00 89.88 293 ALA A C 1
ATOM 2205 O O . ALA A 1 293 ? -11.921 -14.308 19.710 1.00 89.88 293 ALA A O 1
ATOM 2206 N N . LYS A 1 294 ? -11.098 -16.057 18.568 1.00 89.56 294 LYS A N 1
ATOM 2207 C CA . LYS A 1 294 ? -9.714 -15.566 18.552 1.00 89.56 294 LYS A CA 1
ATOM 2208 C C . LYS A 1 294 ? -9.595 -14.268 17.754 1.00 89.56 294 LYS A C 1
ATOM 2210 O O . LYS A 1 294 ? -8.798 -13.399 18.102 1.00 89.56 294 LYS A O 1
ATOM 2215 N N . TYR A 1 295 ? -10.363 -14.139 16.677 1.00 93.00 295 TYR A N 1
ATOM 2216 C CA . TYR A 1 295 ? -10.308 -12.990 15.775 1.00 93.00 295 TYR A CA 1
ATOM 2217 C C . TYR A 1 295 ? -11.075 -11.828 16.409 1.00 93.00 295 TYR A C 1
ATOM 2219 O O . TYR A 1 295 ? -10.595 -10.695 16.409 1.00 93.00 295 TYR A O 1
ATOM 2227 N N . ALA A 1 296 ? -12.213 -12.129 17.043 1.00 92.62 296 ALA A N 1
ATOM 2228 C CA . ALA A 1 296 ? -13.021 -11.168 17.781 1.00 92.62 296 ALA A CA 1
ATOM 2229 C C . ALA A 1 296 ? -12.217 -10.441 18.871 1.00 92.62 296 ALA A C 1
ATOM 2231 O O . ALA A 1 296 ? -12.331 -9.224 19.009 1.00 92.62 296 ALA A O 1
ATOM 2232 N N . ASP A 1 297 ? -11.376 -11.150 19.627 1.00 93.81 297 ASP A N 1
ATOM 2233 C CA . ASP A 1 297 ? -10.564 -10.529 20.681 1.00 93.81 297 ASP A CA 1
ATOM 2234 C C . ASP A 1 297 ? -9.484 -9.593 20.119 1.00 93.81 297 ASP A C 1
ATOM 2236 O O . ASP A 1 297 ? -9.281 -8.493 20.644 1.00 93.81 297 ASP A O 1
ATOM 2240 N N . ILE A 1 298 ? -8.847 -9.972 19.006 1.00 94.88 298 ILE A N 1
ATOM 2241 C CA . ILE A 1 298 ? -7.883 -9.117 18.295 1.00 94.88 298 ILE A CA 1
ATOM 2242 C C . ILE A 1 298 ? -8.579 -7.851 17.776 1.00 94.88 298 ILE A C 1
ATOM 2244 O O . ILE A 1 298 ? -8.100 -6.738 18.007 1.00 94.88 298 ILE A O 1
ATOM 2248 N N . LEU A 1 299 ? -9.734 -8.008 17.124 1.00 94.00 299 LEU A N 1
ATOM 2249 C CA . LEU A 1 299 ? -10.513 -6.899 16.573 1.00 94.00 299 LEU A CA 1
ATOM 2250 C C . LEU A 1 299 ? -11.000 -5.942 17.664 1.00 94.00 299 LEU A C 1
ATOM 2252 O O . LEU A 1 299 ? -10.845 -4.730 17.522 1.00 94.00 299 LEU A O 1
ATOM 2256 N N . LYS A 1 300 ? -11.495 -6.454 18.798 1.00 93.62 300 LYS A N 1
ATOM 2257 C CA . LYS A 1 300 ? -11.836 -5.626 19.970 1.00 93.62 300 LYS A CA 1
ATOM 2258 C C . LYS A 1 300 ? -10.630 -4.833 20.474 1.00 93.62 300 LYS A C 1
ATOM 2260 O O . LYS A 1 300 ? -10.776 -3.661 20.828 1.00 93.62 300 LYS A O 1
ATOM 2265 N N . GLY A 1 301 ? -9.446 -5.449 20.493 1.00 94.19 301 GLY A N 1
ATOM 2266 C CA . GLY A 1 301 ? -8.191 -4.780 20.833 1.00 94.19 301 GLY A CA 1
ATOM 2267 C C . GLY A 1 301 ? -7.888 -3.604 19.901 1.00 94.19 301 GLY A C 1
ATOM 2268 O O . GLY A 1 301 ? -7.592 -2.503 20.371 1.00 94.19 301 GLY A O 1
ATOM 2269 N N . PHE A 1 302 ? -8.041 -3.797 18.590 1.00 94.81 302 PHE A N 1
ATOM 2270 C CA . PHE A 1 302 ? -7.864 -2.735 17.598 1.00 94.81 302 PHE A CA 1
ATOM 2271 C C . PHE A 1 302 ? -8.920 -1.633 17.703 1.00 94.81 302 PHE A C 1
ATOM 2273 O O . PHE A 1 302 ? -8.564 -0.455 17.671 1.00 94.81 302 PHE A O 1
ATOM 2280 N N . GLU A 1 303 ? -10.192 -1.975 17.903 1.00 92.50 303 GLU A N 1
ATOM 2281 C CA . GLU A 1 303 ? -11.265 -0.994 18.103 1.00 92.50 303 GLU A CA 1
ATOM 2282 C C . GLU A 1 303 ? -11.057 -0.154 19.367 1.00 92.50 303 GLU A C 1
ATOM 2284 O O . GLU A 1 303 ? -11.289 1.058 19.367 1.00 92.50 303 GLU A O 1
ATOM 2289 N N . LYS A 1 304 ? -10.551 -0.764 20.444 1.00 93.69 304 LYS A N 1
ATOM 2290 C CA . LYS A 1 304 ? -10.116 -0.025 21.633 1.00 93.69 304 LYS A CA 1
ATOM 2291 C C . LYS A 1 304 ? -8.933 0.891 21.305 1.00 93.69 304 LYS A C 1
ATOM 2293 O O . LYS A 1 304 ? -8.985 2.077 21.625 1.00 93.69 304 LYS A O 1
ATOM 2298 N N . GLY A 1 305 ? -7.919 0.376 20.608 1.00 92.31 305 GLY A N 1
ATOM 2299 C CA . GLY A 1 305 ? -6.740 1.137 20.191 1.00 92.31 305 GLY A CA 1
ATOM 2300 C C . GLY A 1 305 ? -7.081 2.370 19.349 1.00 92.31 305 GLY A C 1
ATOM 2301 O O . GLY A 1 305 ? -6.548 3.446 19.595 1.00 92.31 305 GLY A O 1
ATOM 2302 N N . LYS A 1 306 ? -8.038 2.275 18.416 1.00 90.44 306 LYS A N 1
ATOM 2303 C CA . LYS A 1 306 ? -8.502 3.419 17.603 1.00 90.44 306 LYS A CA 1
ATOM 2304 C C . LYS A 1 306 ? -9.068 4.571 18.448 1.00 90.44 306 LYS A C 1
ATOM 2306 O O . LYS A 1 306 ? -8.993 5.729 18.023 1.00 90.44 306 LYS A O 1
ATOM 2311 N N . LYS A 1 307 ? -9.619 4.271 19.631 1.00 89.69 307 LYS A N 1
ATOM 2312 C CA . LYS A 1 307 ? -10.200 5.250 20.567 1.00 89.69 307 LYS A CA 1
ATOM 2313 C C . LYS A 1 307 ? -9.155 5.898 21.478 1.00 89.69 307 LYS A C 1
ATOM 2315 O O . LYS A 1 307 ? -9.392 7.000 21.973 1.00 89.69 307 LYS A O 1
ATOM 2320 N N . GLU A 1 308 ? -7.995 5.278 21.676 1.00 89.12 308 GLU A N 1
ATOM 2321 C CA . GLU A 1 308 ? -6.893 5.852 22.462 1.00 89.12 308 GLU A CA 1
ATOM 2322 C C . GLU A 1 308 ? -6.344 7.127 21.800 1.00 89.12 308 GLU A C 1
ATOM 2324 O O . GLU A 1 308 ? -6.566 7.369 20.612 1.00 89.12 308 GLU A O 1
ATOM 2329 N N . VAL A 1 309 ? -5.660 7.987 22.563 1.00 83.94 309 VAL A N 1
ATOM 2330 C CA . VAL A 1 309 ? -5.104 9.250 22.034 1.00 83.94 309 VAL A CA 1
ATOM 2331 C C . VAL A 1 309 ? -3.948 8.973 21.076 1.00 83.94 309 VAL A C 1
ATOM 2333 O O . VAL A 1 309 ? -3.933 9.497 19.968 1.00 83.94 309 VAL A O 1
ATOM 2336 N N . THR A 1 310 ? -3.011 8.113 21.481 1.00 84.69 310 THR A N 1
ATOM 2337 C CA . THR A 1 310 ? -1.821 7.774 20.686 1.00 84.69 310 THR A CA 1
ATOM 2338 C C . THR A 1 310 ? -2.089 6.698 19.640 1.00 84.69 310 THR A C 1
ATOM 2340 O O . THR A 1 310 ? -1.286 6.527 18.731 1.00 84.69 310 THR A O 1
ATOM 2343 N N . ARG A 1 311 ? -3.185 5.934 19.783 1.00 89.75 311 ARG A N 1
ATOM 2344 C CA . ARG A 1 311 ? -3.621 4.856 18.871 1.00 89.75 311 ARG A CA 1
ATOM 2345 C C . ARG A 1 311 ? -2.557 3.798 18.571 1.00 89.75 311 ARG A C 1
ATOM 2347 O O . ARG A 1 311 ? -2.676 3.032 17.615 1.00 89.75 311 ARG A O 1
ATOM 2354 N N . THR A 1 312 ? -1.536 3.720 19.417 1.00 92.06 312 THR A N 1
ATOM 2355 C CA . THR A 1 312 ? -0.345 2.883 19.250 1.00 92.06 312 THR A CA 1
ATOM 2356 C C . THR A 1 312 ? -0.708 1.410 19.071 1.00 92.06 312 THR A C 1
ATOM 2358 O O . THR A 1 312 ? -0.149 0.734 18.208 1.00 92.06 312 THR A O 1
ATOM 2361 N N . SER A 1 313 ? -1.707 0.940 19.822 1.00 92.50 313 SER A N 1
ATOM 2362 C CA . SER A 1 313 ? -2.215 -0.437 19.799 1.00 92.50 313 SER A CA 1
ATOM 2363 C C . SER A 1 313 ? -2.866 -0.844 18.468 1.00 92.50 313 SER A C 1
ATOM 2365 O O . SER A 1 313 ? -3.034 -2.033 18.218 1.00 92.50 313 SER A O 1
ATOM 2367 N N . TYR A 1 314 ? -3.223 0.118 17.609 1.00 94.31 314 TYR A N 1
ATOM 2368 C CA . TYR A 1 314 ? -3.778 -0.117 16.272 1.00 94.31 314 TYR A CA 1
ATOM 2369 C C . TYR A 1 314 ? -2.782 0.247 15.162 1.00 94.31 314 TYR A C 1
ATOM 2371 O O . TYR A 1 314 ? -2.543 -0.545 14.252 1.00 94.31 314 TYR A O 1
ATOM 2379 N N . GLU A 1 315 ? -2.155 1.422 15.252 1.00 94.88 315 GLU A N 1
ATOM 2380 C CA . GLU A 1 315 ? -1.306 1.951 14.179 1.00 94.88 315 GLU A CA 1
ATOM 2381 C C . GLU A 1 315 ? 0.001 1.173 14.019 1.00 94.88 315 GLU A C 1
ATOM 2383 O O . GLU A 1 315 ? 0.403 0.885 12.895 1.00 94.88 315 GLU A O 1
ATOM 2388 N N . ILE A 1 316 ? 0.649 0.763 15.118 1.00 94.44 316 ILE A N 1
ATOM 2389 C CA . ILE A 1 316 ? 1.888 -0.024 15.025 1.00 94.44 316 ILE A CA 1
ATOM 2390 C C . ILE A 1 316 ? 1.635 -1.385 14.353 1.00 94.44 316 ILE A C 1
ATOM 2392 O O . ILE A 1 316 ? 2.381 -1.722 13.427 1.00 94.44 316 ILE A O 1
ATOM 2396 N N . PRO A 1 317 ? 0.620 -2.179 14.755 1.00 95.88 317 PRO A N 1
ATOM 2397 C CA . PRO A 1 317 ? 0.261 -3.400 14.037 1.00 95.88 317 PRO A CA 1
ATOM 2398 C C . PRO A 1 317 ? -0.082 -3.164 12.566 1.00 95.88 317 PRO A C 1
ATOM 2400 O O . PRO A 1 317 ? 0.374 -3.937 11.727 1.00 95.88 317 PRO A O 1
ATOM 2403 N N . LEU A 1 318 ? -0.806 -2.090 12.237 1.00 96.19 318 LEU A N 1
ATOM 2404 C CA . LEU A 1 318 ? -1.140 -1.755 10.851 1.00 96.19 318 LEU A CA 1
ATOM 2405 C C . LEU A 1 318 ? 0.122 -1.493 10.018 1.00 96.19 318 LEU A C 1
ATOM 2407 O O . LEU A 1 318 ? 0.322 -2.133 8.986 1.00 96.19 318 LEU A O 1
ATOM 2411 N N . TYR A 1 319 ? 1.026 -0.631 10.495 1.00 96.12 319 TYR A N 1
ATOM 2412 C CA . TYR A 1 319 ? 2.289 -0.350 9.807 1.00 96.12 319 TYR A CA 1
ATOM 2413 C C . TYR A 1 319 ? 3.174 -1.588 9.670 1.00 96.12 319 TYR A C 1
ATOM 2415 O O . TYR A 1 319 ? 3.785 -1.805 8.622 1.00 96.12 319 TYR A O 1
ATOM 2423 N N . ARG A 1 320 ? 3.247 -2.417 10.717 1.00 96.00 320 ARG A N 1
ATOM 2424 C CA . ARG A 1 320 ? 4.038 -3.652 10.704 1.00 96.00 320 ARG A CA 1
ATOM 2425 C C . ARG A 1 320 ? 3.488 -4.653 9.692 1.00 96.00 320 ARG A C 1
ATOM 2427 O O . ARG A 1 320 ? 4.272 -5.217 8.932 1.00 96.00 320 ARG A O 1
ATOM 2434 N N . SER A 1 321 ? 2.172 -4.845 9.676 1.00 96.88 321 SER A N 1
ATOM 2435 C CA . SER A 1 321 ? 1.501 -5.789 8.777 1.00 96.88 321 SER A CA 1
ATOM 2436 C C . SER A 1 321 ? 1.622 -5.324 7.330 1.00 96.88 321 SER A C 1
ATOM 2438 O O . SER A 1 321 ? 1.992 -6.114 6.469 1.00 96.88 321 SER A O 1
ATOM 2440 N N . TYR A 1 322 ? 1.446 -4.024 7.072 1.00 97.19 322 TYR A N 1
ATOM 2441 C CA . TYR A 1 322 ? 1.674 -3.441 5.749 1.00 97.19 322 TYR A CA 1
ATOM 2442 C C . TYR A 1 322 ? 3.137 -3.582 5.298 1.00 97.19 322 TYR A C 1
ATOM 2444 O O . TYR A 1 322 ? 3.418 -4.028 4.192 1.00 97.19 322 TYR A O 1
ATOM 2452 N N . THR A 1 323 ? 4.103 -3.301 6.178 1.00 95.62 323 THR A N 1
ATOM 2453 C CA . THR A 1 323 ? 5.531 -3.488 5.860 1.00 95.62 323 THR A CA 1
ATOM 2454 C C . THR A 1 323 ? 5.871 -4.952 5.573 1.00 95.62 323 THR A C 1
ATOM 2456 O O . THR A 1 323 ? 6.756 -5.229 4.764 1.00 95.62 323 THR A O 1
ATOM 2459 N N . LYS A 1 324 ? 5.208 -5.898 6.249 1.00 95.94 324 LYS A N 1
ATOM 2460 C CA . LYS A 1 324 ? 5.350 -7.335 5.986 1.00 95.94 324 LYS A CA 1
ATOM 2461 C C . LYS A 1 324 ? 4.747 -7.707 4.630 1.00 95.94 324 LYS A C 1
ATOM 2463 O O . LYS A 1 324 ? 5.416 -8.404 3.875 1.00 95.94 324 LYS A O 1
ATOM 2468 N N . LEU A 1 325 ? 3.555 -7.197 4.314 1.00 96.00 325 LEU A N 1
ATOM 2469 C CA . LEU A 1 325 ? 2.876 -7.378 3.028 1.00 96.00 325 LEU A CA 1
ATOM 2470 C C . LEU A 1 325 ? 3.777 -6.932 1.864 1.00 96.00 325 LEU A C 1
ATOM 2472 O O . LEU A 1 325 ? 4.073 -7.725 0.980 1.00 96.00 325 LEU A O 1
ATOM 2476 N N . CYS A 1 326 ? 4.347 -5.725 1.931 1.00 95.69 326 CYS A N 1
ATOM 2477 C CA . CYS A 1 326 ? 5.199 -5.178 0.865 1.00 95.69 326 CYS A CA 1
ATOM 2478 C C . CYS A 1 326 ? 6.564 -5.875 0.686 1.00 95.69 326 CYS A C 1
ATOM 2480 O O . CYS A 1 326 ? 7.380 -5.422 -0.122 1.00 95.69 326 CYS A O 1
ATOM 2482 N N . LYS A 1 327 ? 6.875 -6.901 1.486 1.00 94.88 327 LYS A N 1
ATOM 2483 C CA . LYS A 1 327 ? 8.095 -7.716 1.357 1.00 94.88 327 LYS A CA 1
ATOM 2484 C C . LYS A 1 327 ? 7.837 -9.064 0.689 1.00 94.88 327 LYS A C 1
ATOM 2486 O O . LYS A 1 327 ? 8.802 -9.742 0.356 1.00 94.88 327 LYS A O 1
ATOM 2491 N N . LEU A 1 328 ? 6.579 -9.473 0.548 1.00 96.62 328 LEU A N 1
ATOM 2492 C CA . LEU A 1 328 ? 6.230 -10.763 -0.033 1.00 96.62 328 LEU A CA 1
ATOM 2493 C C . LEU A 1 328 ? 6.551 -10.760 -1.529 1.00 96.62 328 LEU A C 1
ATOM 2495 O O . LEU A 1 328 ? 6.151 -9.838 -2.237 1.00 96.62 328 LEU A O 1
ATOM 2499 N N . GLY A 1 329 ? 7.327 -11.749 -1.978 1.00 93.12 329 GLY A N 1
ATOM 2500 C CA . GLY A 1 329 ? 7.683 -11.943 -3.389 1.00 93.12 329 GLY A CA 1
ATOM 2501 C C . GLY A 1 329 ? 8.620 -10.904 -4.018 1.00 93.12 329 GLY A C 1
ATOM 2502 O O . GLY A 1 329 ? 9.213 -11.160 -5.061 1.00 93.12 329 GLY A O 1
ATOM 2503 N N . ALA A 1 330 ? 8.812 -9.756 -3.367 1.00 94.25 330 ALA A N 1
ATOM 2504 C CA . ALA A 1 330 ? 9.598 -8.649 -3.891 1.00 94.25 330 ALA A CA 1
ATOM 2505 C C . ALA A 1 330 ? 11.083 -9.015 -4.061 1.00 94.25 330 ALA A C 1
ATOM 2507 O O . ALA A 1 330 ? 11.782 -9.346 -3.094 1.00 94.25 330 ALA A O 1
ATOM 2508 N N . GLN A 1 331 ? 11.585 -8.874 -5.286 1.00 94.44 331 GLN A N 1
ATOM 2509 C CA . GLN A 1 331 ? 13.011 -8.954 -5.589 1.00 94.44 331 GLN A CA 1
ATOM 2510 C C . GLN A 1 331 ? 13.639 -7.565 -5.502 1.00 94.44 331 GLN A C 1
ATOM 2512 O O . GLN A 1 331 ? 13.039 -6.587 -5.939 1.00 94.44 331 GLN A O 1
ATOM 2517 N N . PHE A 1 332 ? 14.843 -7.478 -4.932 1.00 94.38 332 PHE A N 1
ATOM 2518 C CA . PHE A 1 332 ? 15.543 -6.207 -4.747 1.00 94.38 332 PHE A CA 1
ATOM 2519 C C . PHE A 1 332 ? 16.864 -6.185 -5.505 1.00 94.38 332 PHE A C 1
ATOM 2521 O O . PHE A 1 332 ? 17.743 -7.003 -5.219 1.00 94.38 332 PHE A O 1
ATOM 2528 N N . ASP A 1 333 ? 17.041 -5.190 -6.369 1.00 92.06 333 ASP A N 1
ATOM 2529 C CA . ASP A 1 333 ? 18.340 -4.858 -6.933 1.00 92.06 333 ASP A CA 1
ATOM 2530 C C . ASP A 1 333 ? 19.078 -3.892 -5.995 1.00 92.06 333 ASP A C 1
ATOM 2532 O O . ASP A 1 333 ? 18.594 -2.817 -5.641 1.00 92.06 333 ASP A O 1
ATOM 2536 N N . LYS A 1 334 ? 20.268 -4.303 -5.552 1.00 85.00 334 LYS A N 1
ATOM 2537 C CA . LYS A 1 334 ? 21.126 -3.505 -4.665 1.00 85.00 334 LYS A CA 1
ATOM 2538 C C . LYS A 1 334 ? 21.911 -2.433 -5.419 1.00 85.00 334 LYS A C 1
ATOM 2540 O O . LYS A 1 334 ? 22.460 -1.546 -4.773 1.00 85.00 334 LYS A O 1
ATOM 2545 N N . ASN A 1 335 ? 21.998 -2.550 -6.741 1.00 85.50 335 ASN A N 1
ATOM 2546 C CA . ASN A 1 335 ? 22.757 -1.649 -7.597 1.00 85.50 335 ASN A CA 1
ATOM 2547 C C . ASN A 1 335 ? 21.910 -0.475 -8.092 1.00 85.50 335 ASN A C 1
ATOM 2549 O O . ASN A 1 335 ? 22.465 0.496 -8.603 1.00 85.50 335 ASN A O 1
ATOM 2553 N N . VAL A 1 336 ? 20.584 -0.543 -7.938 1.00 84.62 336 VAL A N 1
ATOM 2554 C CA . VAL A 1 336 ? 19.706 0.572 -8.282 1.00 84.62 336 VAL A CA 1
ATOM 2555 C C . VAL A 1 336 ? 19.924 1.705 -7.289 1.00 84.62 336 VAL A C 1
ATOM 2557 O O . VAL A 1 336 ? 19.741 1.564 -6.078 1.00 84.62 336 VAL A O 1
ATOM 2560 N N . VAL A 1 337 ? 20.308 2.853 -7.836 1.00 82.69 337 VAL A N 1
ATOM 2561 C CA . VAL A 1 337 ? 20.542 4.089 -7.098 1.00 82.69 337 VAL A CA 1
ATOM 2562 C C . VAL A 1 337 ? 19.591 5.144 -7.649 1.00 82.69 337 VAL A C 1
ATOM 2564 O O . VAL A 1 337 ? 19.746 5.593 -8.780 1.00 82.69 337 VAL A O 1
ATOM 2567 N N . TYR A 1 338 ? 18.590 5.541 -6.867 1.00 84.25 338 TYR A N 1
ATOM 2568 C CA . TYR A 1 338 ? 17.601 6.536 -7.306 1.00 84.25 338 TYR A CA 1
ATOM 2569 C C . TYR A 1 338 ? 18.092 7.983 -7.188 1.00 84.25 338 TYR A C 1
ATOM 2571 O O . TYR A 1 338 ? 17.482 8.884 -7.750 1.00 84.25 338 TYR A O 1
ATOM 2579 N N . PHE A 1 339 ? 19.177 8.224 -6.455 1.00 77.94 339 PHE A N 1
ATOM 2580 C CA . PHE A 1 339 ? 19.661 9.558 -6.111 1.00 77.94 339 PHE A CA 1
ATOM 2581 C C . PHE A 1 339 ? 21.191 9.586 -6.075 1.00 77.94 339 PHE A C 1
ATOM 2583 O O . PHE A 1 339 ? 21.813 8.603 -5.677 1.00 77.94 339 PHE A O 1
ATOM 2590 N N . ALA A 1 340 ? 21.782 10.704 -6.500 1.00 60.62 340 ALA A N 1
ATOM 2591 C CA . ALA A 1 340 ? 23.227 10.938 -6.423 1.00 60.62 340 ALA A CA 1
ATOM 2592 C C . ALA A 1 340 ? 23.696 11.097 -4.977 1.00 60.62 340 ALA A C 1
ATOM 2594 O O . ALA A 1 340 ? 22.897 11.609 -4.162 1.00 60.62 340 ALA A O 1
#

pLDDT: mean 75.41, std 25.97, range [26.56, 98.56]

InterPro domains:
  IPR002016 Haem peroxidase [PF00141] (127-275)
  IPR010255 Haem peroxidase superfamily [SSF48113] (120-274)
  IPR044831 Heme-binding peroxidase Ccp1-like [PTHR31356] (105-275)

Secondary structure (DSSP, 8-state):
-------------------------SHHHHHHHHHHHHHHHSS-S------SHHHHHHHHHHHHHHHHSSSSSSSSS-------------PPPP------S----HHHHHHHHHHHHHHH--S-HHHHHHHHHHHHHT-BTTTTB-SSSSGGGG-TTSGGGTT-HHHHHHHHHHHHHHHT-TTBSSPPPHHHHHHHHHHHHHHHHHHHHHHTTS-TT-HHHHHHHH---PPPPPP-BPPPSS---TT-S--S-HHHHHHHHHHTT--HHHHHHHHHHHSS-HHHHHHHHTTSHHHHHHHHHHHHHHHSSS-HHHHHHHHHHHHHHTTSS--B-SS--SB-

Radius of gyration: 30.46 Å; Cα contacts (8 Å, |Δi|>4): 345; chains: 1; bounding box: 105×70×74 Å

Organism: NCBI:txid36881

Mean predicted aligned error: 15.93 Å

Foldseek 3Di:
DDDDDDDDDDDDDDDDDDDDDDDPPDPVVVVVVVVVVVVVVVPDDDDDDDDPPVVVVVVVVVVVVVVVVVVPVVPDDDDDDDDDDDDDDDDDDDPPPPPPPDQPDPVNLLVLLLVLLVVQQPDALLLLLLLQCQQALLFFPVVLATGLQQLCVACCVDPLNPPNVVRVVSLVSSQVSSQPDPQWDDRFDSSLSSLSNSLSNLLVVQLVLLVVVDDPPCSVVLCVVQNDDFDRADGAWHHDPHHGDPDRRDRADLVSLVVSCVRLVHDLLLSLQRVLSNNVNVPVNLVVQVVDVVSVVSNVQQVVLSVDNSSCSRSVSNSVSSSVRSPRSTDGDPPDDGGD

Solvent-accessible surface area (backbone atoms only — not comparable to full-atom values): 20395 Å² total; per-residue (Å²): 133,88,80,89,88,86,86,89,85,80,88,84,84,81,86,82,82,80,89,76,80,89,80,92,79,68,70,71,60,62,52,54,54,55,54,56,54,52,63,65,67,73,75,78,82,79,91,81,85,91,76,71,76,72,56,58,60,55,56,56,54,54,60,60,55,61,63,63,59,62,75,67,65,77,80,70,88,89,78,88,88,87,87,81,89,80,83,93,75,95,69,84,76,78,78,74,72,72,73,71,92,65,72,51,49,73,67,56,56,48,48,51,51,49,52,30,34,66,72,43,42,79,64,54,48,34,58,43,38,29,53,42,42,55,27,26,40,37,23,34,59,89,82,61,44,44,9,33,20,37,21,45,81,64,42,57,88,40,78,69,37,62,88,38,60,68,53,52,53,24,45,53,52,20,49,50,59,45,46,70,32,91,68,41,70,44,71,75,34,62,26,36,50,40,48,47,44,34,51,48,31,51,51,50,53,53,51,52,62,50,36,77,75,43,61,88,92,43,32,68,62,50,41,73,74,50,48,83,78,74,80,77,72,83,77,32,38,48,56,54,94,55,51,60,72,81,91,44,50,63,78,78,53,70,67,44,48,50,54,40,34,54,48,51,68,49,50,73,66,41,47,67,59,44,48,28,41,42,72,65,42,46,66,64,42,48,56,65,46,39,74,42,68,75,46,30,55,53,46,52,48,34,60,51,15,67,71,43,94,55,23,55,71,30,52,53,57,39,48,52,36,51,58,53,51,60,53,37,51,40,47,72,46,87,80,63,56,52,47,75

Sequence (340 aa):
MHTQAIRVSSFATAPTVTITGYEARTETKIFKEKVTKLVRMGCRRRESQGFGQRVYASLQACKLQACSELETTVSRRRRQLLVGTGATLFLPLPQTTLAAPGAKSAAAFQKICEDAVLEHVKSPWGLVLKTVFHDVATYDKASGTGGLNGSLLHELDREENSGLTECVEQLLRAKAAIDENEVVLNPISFSDLLAIAGLVKIKQSCVNSLCSRTKEGTCEIVFQAYGNKPQAPKFGRVDTSSADSAGLVPLSEVSEFKDAFARMGLSVTDLCVLAPVITGDIESSNALLSVDAKYADILKGFEKGKKEVTRTSYEIPLYRSYTKLCKLGAQFDKNVVYFA

Nearest PDB structures (foldseek):
  3rrw-assembly2_B  TM=9.199E-01  e=9.833E-14  Arabidopsis thaliana
  3e2n-assembly1_A  TM=6.738E-01  e=7.325E-06  Saccharomyces cerevisiae
  1u2j-assembly5_E  TM=6.504E-01  e=3.284E-04  Escherichia coli
  7jz6-assembly1_D  TM=6.593E-01  e=3.346E-03  Escherichia coli
  7jz6-assembly1_A  TM=6.006E-01  e=2.146E-03  Escherichia coli